Protein AF-0000000075768777 (afdb_homodimer)

pLDDT: mean 94.84, std 7.19, range [43.56, 98.88]

Nearest PDB structures (foldseek):
  1v0a-assembly1_A  TM=7.777E-01  e=9.088E-09  Acetivibrio thermocellus
  6r31-assembly1_A  TM=7.688E-01  e=1.565E-08  Acetivibrio thermocellus ATCC 27405
  2zew-assembly1_B  TM=5.979E-01  e=5.021E-04  Caldanaerobius polysaccharolyticus
  3oea-assembly1_A  TM=5.660E-01  e=8.188E-04  Caldanaerobius polysaccharolyticus
  7kwb-assembly1_A  TM=4.840E-01  e=4.411E-03  Bacteroides thetaiotaomicron

Structure (mmCIF, N/CA/C/O backbone):
data_AF-0000000075768777-model_v1
#
loop_
_entity.id
_entity.type
_entity.pdbx_description
1 polymer 'Uncharacterized protein LOC113516635 isoform X2'
#
loop_
_atom_site.group_PDB
_atom_site.id
_atom_site.type_symbol
_atom_site.label_atom_id
_atom_site.label_alt_id
_atom_site.label_comp_id
_atom_site.label_asym_id
_atom_site.label_entity_id
_atom_site.label_seq_id
_atom_site.pdbx_PDB_ins_code
_atom_site.Cartn_x
_atom_site.Cartn_y
_atom_site.Cartn_z
_atom_site.occupancy
_atom_site.B_iso_or_equiv
_atom_site.auth_seq_id
_atom_site.auth_comp_id
_atom_site.auth_asym_id
_atom_site.auth_atom_id
_atom_site.pdbx_PDB_model_num
ATOM 1 N N . MET A 1 1 ? 7.5 -24.922 -29.094 1 43.56 1 MET A N 1
ATOM 2 C CA . MET A 1 1 ? 7.578 -23.984 -27.969 1 43.56 1 MET A CA 1
ATOM 3 C C . MET A 1 1 ? 6.227 -23.344 -27.703 1 43.56 1 MET A C 1
ATOM 5 O O . MET A 1 1 ? 5.625 -22.75 -28.609 1 43.56 1 MET A O 1
ATOM 9 N N . GLY A 1 2 ? 5.312 -23.844 -26.766 1 58.66 2 GLY A N 1
ATOM 10 C CA . GLY A 1 2 ? 3.889 -23.562 -26.797 1 58.66 2 GLY A CA 1
ATOM 11 C C . GLY A 1 2 ? 3.582 -22.078 -26.734 1 58.66 2 GLY A C 1
ATOM 12 O O . GLY A 1 2 ? 4.453 -21.266 -26.391 1 58.66 2 GLY A O 1
ATOM 13 N N . GLU A 1 3 ? 2.561 -21.562 -27.328 1 82.88 3 GLU A N 1
ATOM 14 C CA . GLU A 1 3 ? 2.102 -20.188 -27.469 1 82.88 3 GLU A CA 1
ATOM 15 C C . GLU A 1 3 ? 1.955 -19.516 -26.109 1 82.88 3 GLU A C 1
ATOM 17 O O . GLU A 1 3 ? 1.55 -20.156 -25.141 1 82.88 3 GLU A O 1
ATOM 22 N N . GLU A 1 4 ? 2.689 -18.438 -25.844 1 93.5 4 GLU A N 1
ATOM 23 C CA . GLU A 1 4 ? 2.527 -17.625 -24.641 1 93.5 4 GLU A CA 1
ATOM 24 C C . GLU A 1 4 ? 1.139 -17 -24.578 1 93.5 4 GLU A C 1
ATOM 26 O O . GLU A 1 4 ? 0.591 -16.594 -25.609 1 93.5 4 GLU A O 1
ATOM 31 N N . LYS A 1 5 ? 0.5 -17.141 -23.484 1 96.25 5 LYS A N 1
ATOM 32 C CA . LYS A 1 5 ? -0.803 -16.531 -23.234 1 96.25 5 LYS A CA 1
ATOM 33 C C . LYS A 1 5 ? -0.728 -15.523 -22.094 1 96.25 5 LYS A C 1
ATOM 35 O O . LYS A 1 5 ? -0.493 -15.898 -20.938 1 96.25 5 LYS A O 1
ATOM 40 N N . TYR A 1 6 ? -0.9 -14.25 -22.406 1 97.12 6 TYR A N 1
ATOM 41 C CA . TYR A 1 6 ? -0.971 -13.25 -21.359 1 97.12 6 TYR A CA 1
ATOM 42 C C . TYR A 1 6 ? -2.293 -13.344 -20.609 1 97.12 6 TYR A C 1
ATOM 44 O O . TYR A 1 6 ? -3.365 -13.227 -21.203 1 97.12 6 TYR A O 1
ATOM 52 N N . LEU A 1 7 ? -2.178 -13.617 -19.391 1 97.5 7 LEU A N 1
ATOM 53 C CA . LEU A 1 7 ? -3.355 -13.602 -18.531 1 97.5 7 LEU A CA 1
ATOM 54 C C . LEU A 1 7 ? -3.707 -12.172 -18.109 1 97.5 7 LEU A C 1
ATOM 56 O O . LEU A 1 7 ? -4.883 -11.797 -18.109 1 97.5 7 LEU A O 1
ATOM 60 N N . PHE A 1 8 ? -2.721 -11.406 -17.719 1 98.06 8 PHE A N 1
ATOM 61 C CA . PHE A 1 8 ? -2.789 -9.977 -17.469 1 98.06 8 PHE A CA 1
ATOM 62 C C . PHE A 1 8 ? -1.562 -9.266 -18.031 1 98.06 8 PHE A C 1
ATOM 64 O O . PHE A 1 8 ? -0.432 -9.719 -17.828 1 98.06 8 PHE A O 1
ATOM 71 N N . ASP A 1 9 ? -1.804 -8.297 -18.797 1 98.25 9 ASP A N 1
ATOM 72 C CA . ASP A 1 9 ? -0.758 -7.379 -19.25 1 98.25 9 ASP A CA 1
ATOM 73 C C . ASP A 1 9 ? -1.063 -5.945 -18.828 1 98.25 9 ASP A C 1
ATOM 75 O O . ASP A 1 9 ? -1.722 -5.203 -19.562 1 98.25 9 ASP A O 1
ATOM 79 N N . PHE A 1 10 ? -0.46 -5.547 -17.688 1 98.44 10 PHE A N 1
ATOM 80 C CA . PHE A 1 10 ? -0.777 -4.246 -17.094 1 98.44 10 PHE A CA 1
ATOM 81 C C . PHE A 1 10 ? -0.012 -3.135 -17.812 1 98.44 10 PHE A C 1
ATOM 83 O O . PHE A 1 10 ? -0.26 -1.952 -17.562 1 98.44 10 PHE A O 1
ATOM 90 N N . THR A 1 11 ? 0.948 -3.492 -18.578 1 97.56 11 THR A N 1
ATOM 91 C CA . THR A 1 11 ? 1.681 -2.49 -19.344 1 97.56 11 THR A CA 1
ATOM 92 C C . THR A 1 11 ? 0.817 -1.932 -20.469 1 97.56 11 THR A C 1
ATOM 94 O O . THR A 1 11 ? 1.159 -0.915 -21.078 1 97.56 11 THR A O 1
ATOM 97 N N . LYS A 1 12 ? -0.266 -2.568 -20.641 1 95.12 12 LYS A N 1
ATOM 98 C CA . LYS A 1 12 ? -1.198 -2.15 -21.688 1 95.12 12 LYS A CA 1
ATOM 99 C C . LYS A 1 12 ? -2.549 -1.76 -21.094 1 95.12 12 LYS A C 1
ATOM 101 O O . LYS A 1 12 ? -2.625 -0.868 -20.25 1 95.12 12 LYS A O 1
ATOM 106 N N . ASN A 1 13 ? -3.701 -2.457 -21.5 1 89.62 13 ASN A N 1
ATOM 107 C CA . ASN A 1 13 ? -5.016 -1.927 -21.141 1 89.62 13 ASN A CA 1
ATOM 108 C C . ASN A 1 13 ? -5.68 -2.762 -20.047 1 89.62 13 ASN A C 1
ATOM 110 O O . ASN A 1 13 ? -6.797 -2.459 -19.625 1 89.62 13 ASN A O 1
ATOM 114 N N . ASP A 1 14 ? -4.957 -3.793 -19.656 1 92.75 14 ASP A N 1
ATOM 115 C CA . ASP A 1 14 ? -5.578 -4.551 -18.578 1 92.75 14 ASP A CA 1
ATOM 116 C C . ASP A 1 14 ? -5.676 -3.715 -17.297 1 92.75 14 ASP A C 1
ATOM 118 O O . ASP A 1 14 ? -4.746 -2.975 -16.969 1 92.75 14 ASP A O 1
ATOM 122 N N . ASP A 1 15 ? -6.809 -3.812 -16.672 1 94.25 15 ASP A N 1
ATOM 123 C CA . ASP A 1 15 ? -7.023 -3.068 -15.43 1 94.25 15 ASP A CA 1
ATOM 124 C C . ASP A 1 15 ? -7.09 -4.008 -14.227 1 94.25 15 ASP A C 1
ATOM 126 O O . ASP A 1 15 ? -6.883 -5.215 -14.367 1 94.25 15 ASP A O 1
ATOM 130 N N . VAL A 1 16 ? -7.27 -3.406 -13.07 1 97.56 16 VAL A N 1
ATOM 131 C CA . VAL A 1 16 ? -7.258 -4.199 -11.844 1 97.56 16 VAL A CA 1
ATOM 132 C C . VAL A 1 16 ? -8.688 -4.375 -11.336 1 97.56 16 VAL A C 1
ATOM 134 O O . VAL A 1 16 ? -8.898 -4.777 -10.188 1 97.56 16 VAL A O 1
ATOM 137 N N . GLU A 1 17 ? -9.672 -4.145 -12.094 1 96.19 17 GLU A N 1
ATOM 138 C CA . GLU A 1 17 ? -11.07 -4.184 -11.672 1 96.19 17 GLU A CA 1
ATOM 139 C C . GLU A 1 17 ? -11.484 -5.602 -11.281 1 96.19 17 GLU A C 1
ATOM 141 O O . GLU A 1 17 ? -12.352 -5.785 -10.43 1 96.19 17 GLU A O 1
ATOM 146 N N . ALA A 1 18 ? -10.875 -6.559 -11.891 1 95.62 18 ALA A N 1
ATOM 147 C CA . ALA A 1 18 ? -11.227 -7.957 -11.648 1 95.62 18 ALA A CA 1
ATOM 148 C C . ALA A 1 18 ? -10.633 -8.445 -10.328 1 95.62 18 ALA A C 1
ATOM 150 O O . ALA A 1 18 ? -11 -9.523 -9.844 1 95.62 18 ALA A O 1
ATOM 151 N N . TRP A 1 19 ? -9.734 -7.699 -9.812 1 98 19 TRP A N 1
ATOM 152 C CA . TRP A 1 19 ? -9.016 -8.125 -8.617 1 98 19 TRP A CA 1
ATOM 153 C C . TRP A 1 19 ? -9.711 -7.629 -7.359 1 98 19 TRP A C 1
ATOM 155 O O . TRP A 1 19 ? -10.18 -6.488 -7.305 1 98 19 TRP A O 1
ATOM 165 N N . GLU A 1 20 ? -9.805 -8.516 -6.418 1 97.12 20 GLU A N 1
ATOM 166 C CA . GLU A 1 20 ? -10.375 -8.172 -5.117 1 97.12 20 GLU A CA 1
ATOM 167 C C . GLU A 1 20 ? -9.445 -8.578 -3.98 1 97.12 20 GLU A C 1
ATOM 169 O O . GLU A 1 20 ? -8.578 -9.438 -4.156 1 97.12 20 GLU A O 1
ATOM 174 N N . GLU A 1 21 ? -9.664 -7.941 -2.875 1 96.94 21 GLU A N 1
ATOM 175 C CA . GLU A 1 21 ? -8.859 -8.289 -1.704 1 96.94 21 GLU A CA 1
ATOM 176 C C . GLU A 1 21 ? -9.211 -9.688 -1.19 1 96.94 21 GLU A C 1
ATOM 178 O O . GLU A 1 21 ? -10.391 -10.055 -1.141 1 96.94 21 GLU A O 1
ATOM 183 N N . GLN A 1 22 ? -8.266 -10.438 -0.8 1 94.75 22 GLN A N 1
ATOM 184 C CA . GLN A 1 22 ? -8.367 -11.672 -0.019 1 94.75 22 GLN A CA 1
ATOM 185 C C . GLN A 1 22 ? -7.305 -11.711 1.077 1 94.75 22 GLN A C 1
ATOM 187 O O . GLN A 1 22 ? -6.195 -12.203 0.854 1 94.75 22 GLN A O 1
ATOM 192 N N . SER A 1 23 ? -7.625 -11.188 2.256 1 95.62 23 SER A N 1
ATOM 193 C CA . SER A 1 23 ? -6.719 -11.117 3.4 1 95.62 23 SER A CA 1
ATOM 194 C C . SER A 1 23 ? -7.305 -11.844 4.609 1 95.62 23 SER A C 1
ATOM 196 O O . SER A 1 23 ? -8.398 -12.406 4.531 1 95.62 23 SER A O 1
ATOM 198 N N . ASP A 1 24 ? -6.508 -11.906 5.641 1 89.06 24 ASP A N 1
ATOM 199 C CA . ASP A 1 24 ? -6.887 -12.711 6.797 1 89.06 24 ASP A CA 1
ATOM 200 C C . ASP A 1 24 ? -7.949 -12 7.637 1 89.06 24 ASP A C 1
ATOM 202 O O . ASP A 1 24 ? -8.336 -12.484 8.695 1 89.06 24 ASP A O 1
ATOM 206 N N . THR A 1 25 ? -8.461 -10.938 7.246 1 75.62 25 THR A N 1
ATOM 207 C CA . THR A 1 25 ? -9.484 -10.227 8 1 75.62 25 THR A CA 1
ATOM 208 C C . THR A 1 25 ? -10.82 -10.961 7.926 1 75.62 25 THR A C 1
ATOM 210 O O . THR A 1 25 ? -11.781 -10.586 8.602 1 75.62 25 THR A O 1
ATOM 213 N N . VAL A 1 26 ? -10.812 -11.93 7.152 1 63.34 26 VAL A N 1
ATOM 214 C CA . VAL A 1 26 ? -11.977 -12.812 7.117 1 63.34 26 VAL A CA 1
ATOM 215 C C . VAL A 1 26 ? -12.164 -13.477 8.477 1 63.34 26 VAL A C 1
ATOM 217 O O . VAL A 1 26 ? -13.266 -13.914 8.812 1 63.34 26 VAL A O 1
ATOM 220 N N . ARG A 1 27 ? -11.07 -13.422 9.234 1 69.19 27 ARG A N 1
ATOM 221 C CA . ARG A 1 27 ? -11.133 -13.914 10.602 1 69.19 27 ARG A CA 1
ATOM 222 C C . ARG A 1 27 ? -11.031 -12.766 11.602 1 69.19 27 ARG A C 1
ATOM 224 O O . ARG A 1 27 ? -10.328 -11.781 11.359 1 69.19 27 ARG A O 1
ATOM 231 N N . ASP A 1 28 ? -11.609 -12.875 12.703 1 72 28 ASP A N 1
ATOM 232 C CA . ASP A 1 28 ? -11.773 -11.812 13.695 1 72 28 ASP A CA 1
ATOM 233 C C . ASP A 1 28 ? -10.422 -11.289 14.18 1 72 28 ASP A C 1
ATOM 235 O O . ASP A 1 28 ? -10.281 -10.109 14.492 1 72 28 ASP A O 1
ATOM 239 N N . VAL A 1 29 ? -9.484 -12.086 14.055 1 75.56 29 VAL A N 1
ATOM 240 C CA . VAL A 1 29 ? -8.211 -11.695 14.633 1 75.56 29 VAL A CA 1
ATOM 241 C C . VAL A 1 29 ? -7.305 -11.109 13.547 1 75.56 29 VAL A C 1
ATOM 243 O O . VAL A 1 29 ? -6.254 -10.539 13.844 1 75.56 29 VAL A O 1
ATOM 246 N N . GLY A 1 30 ? -7.68 -11.211 12.328 1 84.94 30 GLY A N 1
ATOM 247 C CA . GLY A 1 30 ? -6.852 -10.789 11.211 1 84.94 30 GLY A CA 1
ATOM 248 C C . GLY A 1 30 ? -6.699 -9.281 11.117 1 84.94 30 GLY A C 1
ATOM 249 O O . GLY A 1 30 ? -7.676 -8.547 11.273 1 84.94 30 GLY A O 1
ATOM 250 N N . MET A 1 31 ? -5.48 -8.828 10.852 1 92.31 31 MET A N 1
ATOM 251 C CA . MET A 1 31 ? -5.172 -7.398 10.867 1 92.31 31 MET A CA 1
ATOM 252 C C . MET A 1 31 ? -4.395 -6.996 9.617 1 92.31 31 MET A C 1
ATOM 254 O O . MET A 1 31 ? -3.775 -5.93 9.586 1 92.31 31 MET A O 1
ATOM 258 N N . SER A 1 32 ? -4.359 -7.859 8.602 1 97.38 32 SER A N 1
ATOM 259 C CA . SER A 1 32 ? -3.617 -7.566 7.383 1 97.38 32 SER A CA 1
ATOM 260 C C . SER A 1 32 ? -4.508 -6.91 6.332 1 97.38 32 SER A C 1
ATOM 262 O O . SER A 1 32 ? -5.734 -6.906 6.469 1 97.38 32 SER A O 1
ATOM 264 N N . LYS A 1 33 ? -3.953 -6.324 5.34 1 97.88 33 LYS A N 1
ATOM 265 C CA . LYS A 1 33 ? -4.672 -5.613 4.285 1 97.88 33 LYS A CA 1
ATOM 266 C C . LYS A 1 33 ? -3.922 -5.688 2.961 1 97.88 33 LYS A C 1
ATOM 268 O O . LYS A 1 33 ? -2.695 -5.57 2.928 1 97.88 33 LYS A O 1
ATOM 273 N N . GLY A 1 34 ? -4.582 -5.973 1.934 1 98.19 34 GLY A N 1
ATOM 274 C CA . GLY A 1 34 ? -4.051 -5.926 0.582 1 98.19 34 GLY A CA 1
ATOM 275 C C . GLY A 1 34 ? -4.902 -5.102 -0.368 1 98.19 34 GLY A C 1
ATOM 276 O O . GLY A 1 34 ? -6.129 -5.09 -0.256 1 98.19 34 GLY A O 1
ATOM 277 N N . VAL A 1 35 ? -4.281 -4.441 -1.293 1 98.5 35 VAL A N 1
ATOM 278 C CA . VAL A 1 35 ? -4.98 -3.711 -2.346 1 98.5 35 VAL A CA 1
ATOM 279 C C . VAL A 1 35 ? -4.125 -3.684 -3.609 1 98.5 35 VAL A C 1
ATOM 281 O O . VAL A 1 35 ? -2.893 -3.672 -3.533 1 98.5 35 VAL A O 1
ATOM 284 N N . ILE A 1 36 ? -4.738 -3.76 -4.734 1 98.75 36 ILE A N 1
ATOM 285 C CA . ILE A 1 36 ? -4.027 -3.654 -6.004 1 98.75 36 ILE A CA 1
ATOM 286 C C . ILE A 1 36 ? -4.52 -2.43 -6.77 1 98.75 36 ILE A C 1
ATOM 288 O O . ILE A 1 36 ? -5.727 -2.176 -6.84 1 98.75 36 ILE A O 1
ATOM 292 N N . VAL A 1 37 ? -3.648 -1.644 -7.246 1 98.31 37 VAL A N 1
ATOM 293 C CA . VAL A 1 37 ? -3.975 -0.436 -8 1 98.31 37 VAL A CA 1
ATOM 294 C C . VAL A 1 37 ? -3.08 -0.34 -9.234 1 98.31 37 VAL A C 1
ATOM 296 O O . VAL A 1 37 ? -2.037 -0.992 -9.305 1 98.31 37 VAL A O 1
ATOM 299 N N . ILE A 1 38 ? -3.537 0.443 -10.219 1 97.56 38 ILE A N 1
ATOM 300 C CA . ILE A 1 38 ? -2.705 0.75 -11.375 1 97.56 38 ILE A CA 1
ATOM 301 C C . ILE A 1 38 ? -1.752 1.895 -11.039 1 97.56 38 ILE A C 1
ATOM 303 O O . ILE A 1 38 ? -2.143 2.861 -10.383 1 97.56 38 ILE A O 1
ATOM 307 N N . HIS A 1 39 ? -0.496 1.724 -11.406 1 95.75 39 HIS A N 1
ATOM 308 C CA . HIS A 1 39 ? 0.533 2.756 -11.344 1 95.75 39 HIS A CA 1
ATOM 309 C C . HIS A 1 39 ? 1.05 3.104 -12.734 1 95.75 39 HIS A C 1
ATOM 311 O O . HIS A 1 39 ? 1.573 2.238 -13.445 1 95.75 39 HIS A O 1
ATOM 317 N N . LYS A 1 40 ? 0.824 4.414 -13.078 1 92.25 40 LYS A N 1
ATOM 318 C CA . LYS A 1 40 ? 1.249 4.766 -14.43 1 92.25 40 LYS A CA 1
ATOM 319 C C . LYS A 1 40 ? 1.723 6.215 -14.5 1 92.25 40 LYS A C 1
ATOM 321 O O . LYS A 1 40 ? 1.327 7.043 -13.672 1 92.25 40 LYS A O 1
ATOM 326 N N . ASN A 1 41 ? 2.658 6.473 -15.273 1 87.06 41 ASN A N 1
ATOM 327 C CA . ASN A 1 41 ? 3.027 7.797 -15.75 1 87.06 41 ASN A CA 1
ATOM 328 C C . ASN A 1 41 ? 3.182 7.824 -17.266 1 87.06 41 ASN A C 1
ATOM 330 O O . ASN A 1 41 ? 2.646 6.957 -17.969 1 87.06 41 ASN A O 1
ATOM 334 N N . LYS A 1 42 ? 3.77 8.812 -17.891 1 84.62 42 LYS A N 1
ATOM 335 C CA . LYS A 1 42 ? 3.914 8.914 -19.344 1 84.62 42 LYS A CA 1
ATOM 336 C C . LYS A 1 42 ? 4.801 7.797 -19.875 1 84.62 42 LYS A C 1
ATOM 338 O O . LYS A 1 42 ? 4.637 7.367 -21.031 1 84.62 42 LYS A O 1
ATOM 343 N N . GLY A 1 43 ? 5.625 7.184 -19.047 1 87 43 GLY A N 1
ATOM 344 C CA . GLY A 1 43 ? 6.664 6.289 -19.531 1 87 43 GLY A CA 1
ATOM 345 C C . GLY A 1 43 ? 6.398 4.832 -19.203 1 87 43 GLY A C 1
ATOM 346 O O . GLY A 1 43 ? 7.086 3.941 -19.703 1 87 43 GLY A O 1
ATOM 347 N N . PHE A 1 44 ? 5.445 4.59 -18.281 1 91.56 44 PHE A N 1
ATOM 348 C CA . PHE A 1 44 ? 5.211 3.191 -17.938 1 91.56 44 PHE A CA 1
ATOM 349 C C . PHE A 1 44 ? 3.803 3.004 -17.375 1 91.56 44 PHE A C 1
ATOM 351 O O . PHE A 1 44 ? 3.123 3.979 -17.047 1 91.56 44 PHE A O 1
ATOM 358 N N . ARG A 1 45 ? 3.381 1.798 -17.375 1 95.69 45 ARG A N 1
ATOM 359 C CA . ARG A 1 45 ? 2.143 1.361 -16.734 1 95.69 45 ARG A CA 1
ATOM 360 C C . ARG A 1 45 ? 2.303 -0.027 -16.125 1 95.69 45 ARG A C 1
ATOM 362 O O . ARG A 1 45 ? 2.881 -0.922 -16.75 1 95.69 45 ARG A O 1
ATOM 369 N N . ARG A 1 46 ? 1.846 -0.183 -14.953 1 97.62 46 ARG A N 1
ATOM 370 C CA . ARG A 1 46 ? 1.916 -1.464 -14.258 1 97.62 46 ARG A CA 1
ATOM 371 C C . ARG A 1 46 ? 0.9 -1.527 -13.125 1 97.62 46 ARG A C 1
ATOM 373 O O . ARG A 1 46 ? 0.172 -0.563 -12.883 1 97.62 46 ARG A O 1
ATOM 380 N N . ALA A 1 47 ? 0.773 -2.678 -12.5 1 98.56 47 ALA A N 1
ATOM 381 C CA . ALA A 1 47 ? -0.033 -2.818 -11.289 1 98.56 47 ALA A CA 1
ATOM 382 C C . ALA A 1 47 ? 0.852 -2.924 -10.047 1 98.56 47 ALA A C 1
ATOM 384 O O . ALA A 1 47 ? 1.955 -3.471 -10.109 1 98.56 47 ALA A O 1
ATOM 385 N N . ILE A 1 48 ? 0.394 -2.373 -9.016 1 98.75 48 ILE A N 1
ATOM 386 C CA . ILE A 1 48 ? 1.069 -2.551 -7.734 1 98.75 48 ILE A CA 1
ATOM 387 C C . ILE A 1 48 ? 0.124 -3.225 -6.742 1 98.75 48 ILE A C 1
ATOM 389 O O . ILE A 1 48 ? -0.979 -2.732 -6.492 1 98.75 48 ILE A O 1
ATOM 393 N N . PHE A 1 49 ? 0.471 -4.352 -6.285 1 98.88 49 PHE A N 1
ATOM 394 C CA . PHE A 1 49 ? -0.125 -4.961 -5.102 1 98.88 49 PHE A CA 1
ATOM 395 C C . PHE A 1 49 ? 0.531 -4.43 -3.832 1 98.88 49 PHE A C 1
ATOM 397 O O . PHE A 1 49 ? 1.706 -4.703 -3.576 1 98.88 49 PHE A O 1
ATOM 404 N N . PHE A 1 50 ? -0.198 -3.596 -3.033 1 98.88 50 PHE A N 1
ATOM 405 C CA . PHE A 1 50 ? 0.228 -3.148 -1.714 1 98.88 50 PHE A CA 1
ATOM 406 C C . PHE A 1 50 ? -0.205 -4.137 -0.64 1 98.88 50 PHE A C 1
ATOM 408 O O . PHE A 1 50 ? -1.369 -4.543 -0.594 1 98.88 50 PHE A O 1
ATOM 415 N N . ALA A 1 51 ? 0.693 -4.457 0.247 1 98.75 51 ALA A N 1
ATOM 416 C CA . ALA A 1 51 ? 0.372 -5.328 1.373 1 98.75 51 ALA A CA 1
ATOM 417 C C . ALA A 1 51 ? 0.815 -4.707 2.693 1 98.75 51 ALA A C 1
ATOM 419 O O . ALA A 1 51 ? 1.913 -4.152 2.789 1 98.75 51 ALA A O 1
ATOM 420 N N . LEU A 1 52 ? -0.001 -4.688 3.631 1 98.56 52 LEU A N 1
ATOM 421 C CA . LEU A 1 52 ? 0.377 -4.594 5.039 1 98.56 52 LEU A CA 1
ATOM 422 C C . LEU A 1 52 ? 0.118 -5.91 5.758 1 98.56 52 LEU A C 1
ATOM 424 O O . LEU A 1 52 ? -1.035 -6.301 5.953 1 98.56 52 LEU A O 1
ATOM 428 N N . LEU A 1 53 ? 1.162 -6.574 6.078 1 98 53 LEU A N 1
ATOM 429 C CA . LEU A 1 53 ? 1.069 -7.867 6.746 1 98 53 LEU A CA 1
ATOM 430 C C . LEU A 1 53 ? 1.226 -7.715 8.258 1 98 53 LEU A C 1
ATOM 432 O O . LEU A 1 53 ? 2.291 -7.316 8.734 1 98 53 LEU A O 1
ATOM 436 N N . ASN A 1 54 ? 0.203 -7.977 9 1 96.31 54 ASN A N 1
ATOM 437 C CA . ASN A 1 54 ? 0.194 -8 10.453 1 96.31 54 ASN A CA 1
ATOM 438 C C . ASN A 1 54 ? -0.183 -9.383 10.984 1 96.31 54 ASN A C 1
ATOM 440 O O . ASN A 1 54 ? -1.303 -9.586 11.461 1 96.31 54 ASN A O 1
ATOM 444 N N . PRO A 1 55 ? 0.74 -10.25 10.977 1 95.94 55 PRO A N 1
ATOM 445 C CA . PRO A 1 55 ? 0.438 -11.625 11.383 1 95.94 55 PRO A CA 1
ATOM 446 C C . PRO A 1 55 ? 0.356 -11.789 12.898 1 95.94 55 PRO A C 1
ATOM 448 O O . PRO A 1 55 ? 0.778 -10.898 13.641 1 95.94 55 PRO A O 1
ATOM 451 N N . GLN A 1 56 ? -0.294 -12.852 13.328 1 93.62 56 GLN A N 1
ATOM 452 C CA . GLN A 1 56 ? -0.193 -13.273 14.719 1 93.62 56 GLN A CA 1
ATOM 453 C C . GLN A 1 56 ? 1.244 -13.641 15.078 1 93.62 56 GLN A C 1
ATOM 455 O O . GLN A 1 56 ? 2.102 -13.75 14.203 1 93.62 56 GLN A O 1
ATOM 460 N N . GLN A 1 57 ? 1.431 -13.859 16.359 1 91.5 57 GLN A N 1
ATOM 461 C CA . GLN A 1 57 ? 2.781 -14.102 16.859 1 91.5 57 GLN A CA 1
ATOM 462 C C . GLN A 1 57 ? 3.377 -15.359 16.234 1 91.5 57 GLN A C 1
ATOM 464 O O . GLN A 1 57 ? 4.582 -15.414 15.969 1 91.5 57 GLN A O 1
ATOM 469 N N . ASN A 1 58 ? 2.59 -16.375 15.945 1 91.5 58 ASN A N 1
ATOM 470 C CA . ASN A 1 58 ? 3.084 -17.625 15.391 1 91.5 58 ASN A CA 1
ATOM 471 C C . ASN A 1 58 ? 3.238 -17.547 13.875 1 91.5 58 ASN A C 1
ATOM 473 O O . ASN A 1 58 ? 3.559 -18.547 13.219 1 91.5 58 ASN A O 1
ATOM 477 N N . GLY A 1 59 ? 2.9 -16.344 13.289 1 93.44 59 GLY A N 1
ATOM 478 C CA . GLY A 1 59 ? 3.059 -16.156 11.859 1 93.44 59 GLY A CA 1
ATOM 479 C C . GLY A 1 59 ? 1.77 -16.359 11.086 1 93.44 59 GLY A C 1
ATOM 480 O O . GLY A 1 59 ? 1.749 -16.219 9.859 1 93.44 59 GLY A O 1
ATOM 481 N N . ALA A 1 60 ? 0.732 -16.688 11.766 1 93.31 60 ALA A N 1
ATOM 482 C CA . ALA A 1 60 ? -0.557 -16.844 11.094 1 93.31 60 ALA A CA 1
ATOM 483 C C . ALA A 1 60 ? -1.069 -15.5 10.578 1 93.31 60 ALA A C 1
ATOM 485 O O . ALA A 1 60 ? -1.16 -14.531 11.336 1 93.31 60 ALA A O 1
ATOM 486 N N . GLY A 1 61 ? -1.282 -15.375 9.383 1 94.69 61 GLY A N 1
ATOM 487 C CA . GLY A 1 61 ? -1.76 -14.172 8.734 1 94.69 61 GLY A CA 1
ATOM 488 C C . GLY A 1 61 ? -1.317 -14.055 7.289 1 94.69 61 GLY A C 1
ATOM 489 O O . GLY A 1 61 ? -0.287 -14.609 6.902 1 94.69 61 GLY A O 1
ATOM 490 N N . PHE A 1 62 ? -2.045 -13.398 6.516 1 96.75 62 PHE A N 1
ATOM 491 C CA . PHE A 1 62 ? -1.7 -13.164 5.121 1 96.75 62 PHE A CA 1
ATOM 492 C C . PHE A 1 62 ? -2.42 -11.93 4.59 1 96.75 62 PHE A C 1
ATOM 494 O O . PHE A 1 62 ? -3.504 -11.578 5.066 1 96.75 62 PHE A O 1
ATOM 501 N N . ALA A 1 63 ? -1.848 -11.234 3.787 1 97.69 63 ALA A N 1
ATOM 502 C CA . ALA A 1 63 ? -2.439 -10.18 2.967 1 97.69 63 ALA A CA 1
ATOM 503 C C . ALA A 1 63 ? -2.449 -10.57 1.492 1 97.69 63 ALA A C 1
ATOM 505 O O . ALA A 1 63 ? -1.437 -11.031 0.96 1 97.69 63 ALA A O 1
ATOM 506 N N . GLY A 1 64 ? -3.641 -10.359 0.832 1 98.06 64 GLY A N 1
ATOM 507 C CA . GLY A 1 64 ? -3.646 -10.867 -0.531 1 98.06 64 GLY A CA 1
ATO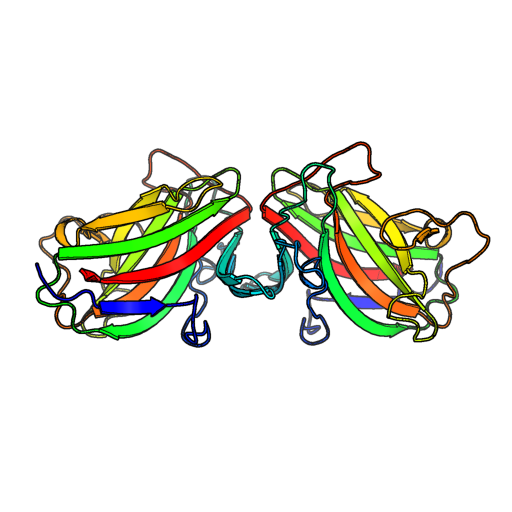M 508 C C . GLY A 1 64 ? -4.691 -10.203 -1.409 1 98.06 64 GLY A C 1
ATOM 509 O O . GLY A 1 64 ? -5.488 -9.391 -0.932 1 98.06 64 GLY A O 1
ATOM 510 N N . ILE A 1 65 ? -4.609 -10.484 -2.705 1 98.62 65 ILE A N 1
ATOM 511 C CA . ILE A 1 65 ? -5.523 -10.078 -3.768 1 98.62 65 ILE A CA 1
ATOM 512 C C . ILE A 1 65 ? -5.797 -11.266 -4.688 1 98.62 65 ILE A C 1
ATOM 514 O O . ILE A 1 65 ? -4.969 -12.172 -4.809 1 98.62 65 ILE A O 1
ATOM 518 N N . ARG A 1 66 ? -6.941 -11.273 -5.316 1 98.31 66 ARG A N 1
ATOM 519 C CA . ARG A 1 66 ? -7.258 -12.367 -6.23 1 98.31 66 ARG A CA 1
ATOM 520 C C . ARG A 1 66 ? -8.172 -11.891 -7.355 1 98.31 66 ARG A C 1
ATOM 522 O O . ARG A 1 66 ? -8.953 -10.953 -7.172 1 98.31 66 ARG A O 1
ATOM 529 N N . ALA A 1 67 ? -8.008 -12.383 -8.492 1 98.19 67 ALA A N 1
ATOM 530 C CA . ALA A 1 67 ? -8.914 -12.258 -9.633 1 98.19 67 ALA A CA 1
ATOM 531 C C . ALA A 1 67 ? -9.648 -13.57 -9.898 1 98.19 67 ALA A C 1
ATOM 533 O O . ALA A 1 67 ? -9.016 -14.617 -10.039 1 98.19 67 ALA A O 1
ATOM 534 N N . ILE A 1 68 ? -10.977 -13.523 -9.945 1 97.31 68 ILE A N 1
ATOM 535 C CA . ILE A 1 68 ? -11.797 -14.695 -10.227 1 97.31 68 ILE A CA 1
ATOM 536 C C . ILE A 1 68 ? -12.203 -14.695 -11.703 1 97.31 68 ILE A C 1
ATOM 538 O O . ILE A 1 68 ? -13.133 -13.984 -12.086 1 97.31 68 ILE A O 1
ATOM 542 N N . GLN A 1 69 ? -11.5 -15.398 -12.453 1 96.12 69 GLN A N 1
ATOM 543 C CA . GLN A 1 69 ? -11.727 -15.594 -13.883 1 96.12 69 GLN A CA 1
ATOM 544 C C . GLN A 1 69 ? -11.281 -16.984 -14.328 1 96.12 69 GLN A C 1
ATOM 546 O O . GLN A 1 69 ? -10.328 -17.547 -13.781 1 96.12 69 GLN A O 1
ATOM 551 N N . THR A 1 70 ? -11.922 -17.531 -15.328 1 96.12 70 THR A N 1
ATOM 552 C CA . THR A 1 70 ? -11.609 -18.875 -15.781 1 96.12 70 THR A CA 1
ATOM 553 C C . THR A 1 70 ? -10.578 -18.844 -16.906 1 96.12 70 THR A C 1
ATOM 555 O O . THR A 1 70 ? -10.68 -18.031 -17.828 1 96.12 70 THR A O 1
ATOM 558 N N . TYR A 1 71 ? -9.617 -19.688 -16.781 1 96.56 71 TYR A N 1
ATOM 559 C CA . TYR A 1 71 ? -8.57 -19.844 -17.797 1 96.56 71 TYR A CA 1
ATOM 560 C C . TYR A 1 71 ? -8.383 -21.312 -18.172 1 96.56 71 TYR A C 1
ATOM 562 O O . TYR A 1 71 ? -8.406 -22.188 -17.297 1 96.56 71 TYR A O 1
ATOM 570 N N . ASN A 1 72 ? -8.266 -21.594 -19.453 1 97.62 72 ASN A N 1
ATOM 571 C CA . ASN A 1 72 ? -7.73 -22.859 -19.922 1 97.62 72 ASN A CA 1
ATOM 572 C C . ASN A 1 72 ? -6.238 -22.766 -20.234 1 97.62 72 ASN A C 1
ATOM 574 O O . ASN A 1 72 ? -5.836 -22.109 -21.188 1 97.62 72 ASN A O 1
ATOM 578 N N . LEU A 1 73 ? -5.43 -23.375 -19.344 1 97.75 73 LEU A N 1
ATOM 579 C CA . LEU A 1 73 ? -3.982 -23.25 -19.453 1 97.75 73 LEU A CA 1
ATOM 580 C C . LEU A 1 73 ? -3.354 -24.578 -19.875 1 97.75 73 LEU A C 1
ATOM 582 O O . LEU A 1 73 ? -2.166 -24.812 -19.641 1 97.75 73 LEU A O 1
ATOM 586 N N . GLN A 1 74 ? -4.184 -25.375 -20.406 1 95.88 74 GLN A N 1
ATOM 587 C CA . GLN A 1 74 ? -3.664 -26.656 -20.875 1 95.88 74 GLN A CA 1
ATOM 588 C C . GLN A 1 74 ? -2.57 -26.453 -21.922 1 95.88 74 GLN A C 1
ATOM 590 O O . GLN A 1 74 ? -2.68 -25.562 -22.781 1 95.88 74 GLN A O 1
ATOM 595 N N . GLY A 1 75 ? -1.579 -27.25 -21.875 1 95.75 75 GLY A N 1
ATOM 596 C CA . GLY A 1 75 ? -0.485 -27.172 -22.828 1 95.75 75 GLY A CA 1
ATOM 597 C C . GLY A 1 75 ? 0.62 -26.219 -22.391 1 95.75 75 GLY A C 1
ATOM 598 O O . GLY A 1 75 ? 1.666 -26.141 -23.031 1 95.75 75 GLY A O 1
ATOM 599 N N . HIS A 1 76 ? 0.397 -25.531 -21.312 1 97.62 76 HIS A N 1
ATOM 600 C CA . HIS A 1 76 ? 1.421 -24.656 -20.75 1 97.62 76 HIS A CA 1
ATOM 601 C C . HIS A 1 76 ? 2.166 -25.344 -19.609 1 97.62 76 HIS A C 1
ATOM 603 O O . HIS A 1 76 ? 1.634 -26.25 -18.984 1 97.62 76 HIS A O 1
ATOM 609 N N . THR A 1 77 ? 3.361 -24.859 -19.328 1 97.69 77 THR A N 1
ATOM 610 C CA . THR A 1 77 ? 4.164 -25.562 -18.328 1 97.69 77 THR A CA 1
ATOM 611 C C . THR A 1 77 ? 4.461 -24.656 -17.141 1 97.69 77 THR A C 1
ATOM 613 O O . THR A 1 77 ? 4.816 -25.141 -16.062 1 97.69 77 THR A O 1
ATOM 616 N N . LYS A 1 78 ? 4.387 -23.406 -17.344 1 98.25 78 LYS A N 1
ATOM 617 C CA . LYS A 1 78 ? 4.73 -22.531 -16.219 1 98.25 78 LYS A CA 1
ATOM 618 C C . LYS A 1 78 ? 3.982 -21.203 -16.297 1 98.25 78 LYS A C 1
ATOM 620 O O . LYS A 1 78 ? 3.586 -20.781 -17.391 1 98.25 78 LYS A O 1
ATOM 625 N N . LEU A 1 79 ? 3.74 -20.641 -15.188 1 98.5 79 LEU A N 1
ATOM 626 C CA . LEU A 1 79 ? 3.314 -19.25 -15.023 1 98.5 79 LEU A CA 1
ATOM 627 C C . LEU A 1 79 ? 4.52 -18.328 -14.898 1 98.5 79 LEU A C 1
ATOM 629 O O . LEU A 1 79 ? 5.445 -18.609 -14.133 1 98.5 79 LEU A O 1
ATOM 633 N N . GLN A 1 80 ? 4.531 -17.312 -15.672 1 98.75 80 GLN A N 1
ATOM 634 C CA . GLN A 1 80 ? 5.59 -16.312 -15.586 1 98.75 80 GLN A CA 1
ATOM 635 C C . GLN A 1 80 ? 5.035 -14.961 -15.133 1 98.75 80 GLN A C 1
ATOM 637 O O . GLN A 1 80 ? 3.957 -14.555 -15.57 1 98.75 80 GLN A O 1
ATOM 642 N N . ILE A 1 81 ? 5.754 -14.367 -14.289 1 98.81 81 ILE A N 1
ATOM 643 C CA . ILE A 1 81 ? 5.387 -13.055 -13.773 1 98.81 81 ILE A CA 1
ATOM 644 C C . ILE A 1 81 ? 6.57 -12.102 -13.891 1 98.81 81 ILE A C 1
ATOM 646 O O . ILE A 1 81 ? 7.652 -12.375 -13.367 1 98.81 81 ILE A O 1
ATOM 650 N N . ARG A 1 82 ? 6.469 -11.078 -14.633 1 98.88 82 ARG A N 1
ATOM 651 C CA . ARG A 1 82 ? 7.453 -10.008 -14.555 1 98.88 82 ARG A CA 1
ATOM 652 C C . ARG A 1 82 ? 7.086 -9 -13.477 1 98.88 82 ARG A C 1
ATOM 654 O O . ARG A 1 82 ? 6.082 -8.289 -13.594 1 98.88 82 ARG A O 1
ATOM 661 N N . CYS A 1 83 ? 7.93 -8.984 -12.453 1 98.81 83 CYS A N 1
ATOM 662 C CA . CYS A 1 83 ? 7.531 -8.227 -11.281 1 98.81 83 CYS A CA 1
ATOM 663 C C . CYS A 1 83 ? 8.75 -7.699 -10.531 1 98.81 83 CYS A C 1
ATOM 665 O O . CYS A 1 83 ? 9.891 -7.984 -10.914 1 98.81 83 CYS A O 1
ATOM 667 N N . ARG A 1 84 ? 8.492 -6.871 -9.57 1 98.69 84 ARG A N 1
ATOM 668 C CA . ARG A 1 84 ? 9.469 -6.324 -8.633 1 98.69 84 ARG A CA 1
ATOM 669 C C . ARG A 1 84 ? 8.875 -6.195 -7.238 1 98.69 84 ARG A C 1
ATOM 671 O O . ARG A 1 84 ? 7.734 -5.746 -7.078 1 98.69 84 ARG A O 1
ATOM 678 N N . GLY A 1 85 ? 9.602 -6.688 -6.281 1 98.5 85 GLY A N 1
ATOM 679 C CA . GLY A 1 85 ? 9.219 -6.484 -4.891 1 98.5 85 GLY A CA 1
ATOM 680 C C . GLY A 1 85 ? 10.023 -5.391 -4.207 1 98.5 85 GLY A C 1
ATOM 681 O O . GLY A 1 85 ? 11.219 -5.234 -4.461 1 98.5 85 GLY A O 1
ATOM 682 N N . GLN A 1 86 ? 9.383 -4.641 -3.406 1 98.12 86 GLN A N 1
ATOM 683 C CA . GLN A 1 86 ? 10.055 -3.697 -2.521 1 98.12 86 GLN A CA 1
ATOM 684 C C . GLN A 1 86 ? 9.555 -3.836 -1.086 1 98.12 86 GLN A C 1
ATOM 686 O O . GLN A 1 86 ? 8.406 -4.219 -0.856 1 98.12 86 GLN A O 1
ATOM 691 N N . GLY A 1 87 ? 10.367 -3.492 -0.085 1 96.38 87 GLY A N 1
ATOM 692 C CA . GLY A 1 87 ? 10.086 -3.684 1.329 1 96.38 87 GLY A CA 1
ATOM 693 C C . GLY A 1 87 ? 11.117 -4.547 2.029 1 96.38 87 GLY A C 1
ATOM 694 O O . GLY A 1 87 ? 12.031 -5.074 1.389 1 96.38 87 GLY A O 1
ATOM 695 N N . GLN A 1 88 ? 10.977 -4.641 3.305 1 95.88 88 GLN A N 1
ATOM 696 C CA . GLN A 1 88 ? 11.906 -5.43 4.105 1 95.88 88 GLN A CA 1
ATOM 697 C C . GLN A 1 88 ? 11.812 -6.914 3.756 1 95.88 88 GLN A C 1
ATOM 699 O O . GLN A 1 88 ? 12.828 -7.602 3.66 1 95.88 88 GLN A O 1
ATOM 704 N N . TYR A 1 89 ? 10.562 -7.383 3.598 1 95.94 89 TYR A N 1
ATOM 705 C CA . TYR A 1 89 ? 10.289 -8.766 3.225 1 95.94 89 TYR A CA 1
ATOM 706 C C . TYR A 1 89 ? 9.719 -8.844 1.815 1 95.94 89 TYR A C 1
ATOM 708 O O . TYR A 1 89 ? 8.953 -7.969 1.396 1 95.94 89 TYR A O 1
ATOM 716 N N . ASN A 1 90 ? 10.102 -9.898 1.096 1 96.06 90 ASN A N 1
ATOM 717 C CA . ASN A 1 90 ? 9.703 -10 -0.303 1 96.06 90 ASN A CA 1
ATOM 718 C C . ASN A 1 90 ? 9.234 -11.414 -0.651 1 96.06 90 ASN A C 1
ATOM 720 O O . ASN A 1 90 ? 9.297 -11.828 -1.81 1 96.06 90 ASN A O 1
ATOM 724 N N . GLY A 1 91 ? 8.891 -12.164 0.343 1 97.81 91 GLY A N 1
ATOM 725 C CA . GLY A 1 91 ? 8.305 -13.469 0.106 1 97.81 91 GLY A CA 1
ATOM 726 C C . GLY A 1 91 ? 6.816 -13.414 -0.193 1 97.81 91 GLY A C 1
ATOM 727 O O . GLY A 1 91 ? 6.043 -12.844 0.581 1 97.81 91 GLY A O 1
ATOM 728 N N . PHE A 1 92 ? 6.422 -13.945 -1.325 1 98.56 92 PHE A N 1
ATOM 729 C CA . PHE A 1 92 ? 5.031 -14 -1.753 1 98.56 92 PHE A CA 1
ATOM 730 C C . PHE A 1 92 ? 4.652 -15.414 -2.188 1 98.56 92 PHE A C 1
ATOM 732 O O . PHE A 1 92 ? 5.508 -16.297 -2.254 1 98.56 92 PHE A O 1
ATOM 739 N N . LYS A 1 93 ? 3.422 -15.633 -2.375 1 98.19 93 LYS A N 1
ATOM 740 C CA . LYS A 1 93 ? 2.951 -16.844 -3.027 1 98.19 93 LYS A CA 1
ATOM 741 C C . LYS A 1 93 ? 1.857 -16.547 -4.047 1 98.19 93 LYS A C 1
ATOM 743 O O . LYS A 1 93 ? 1.143 -15.547 -3.916 1 98.19 93 LYS A O 1
ATOM 748 N N . VAL A 1 94 ? 1.846 -17.328 -5.074 1 98.75 94 VAL A N 1
ATOM 749 C CA . VAL A 1 94 ? 0.714 -17.344 -5.996 1 98.75 94 VAL A CA 1
ATOM 750 C C . VAL A 1 94 ? -0.29 -18.406 -5.57 1 98.75 94 VAL A C 1
ATOM 752 O O . VAL A 1 94 ? 0.096 -19.516 -5.199 1 98.75 94 VAL A O 1
ATOM 755 N N . VAL A 1 95 ? -1.518 -18.047 -5.59 1 98.38 95 VAL A N 1
ATOM 756 C CA . VAL A 1 95 ? -2.604 -18.953 -5.211 1 98.38 95 VAL A CA 1
ATOM 757 C C . VAL A 1 95 ? -3.518 -19.188 -6.41 1 98.38 95 VAL A C 1
ATOM 759 O O . VAL A 1 95 ? -4.133 -18.25 -6.926 1 98.38 95 VAL A O 1
ATOM 762 N N . LEU A 1 96 ? -3.605 -20.375 -6.883 1 98.56 96 LEU A N 1
ATOM 763 C CA . LEU A 1 96 ? -4.512 -20.766 -7.961 1 98.56 96 LEU A CA 1
ATOM 764 C C . LEU A 1 96 ? -5.641 -21.641 -7.434 1 98.56 96 LEU A C 1
ATOM 766 O O . LEU A 1 96 ? -5.449 -22.391 -6.477 1 98.56 96 LEU A O 1
ATOM 770 N N . ARG A 1 97 ? -6.75 -21.531 -7.961 1 98.25 97 ARG A N 1
ATOM 771 C CA . ARG A 1 97 ? -7.891 -22.422 -7.773 1 98.25 97 ARG A CA 1
ATOM 772 C C . ARG A 1 97 ? -8.422 -22.922 -9.109 1 98.25 97 ARG A C 1
ATOM 774 O O . ARG A 1 97 ? -8.102 -22.359 -10.164 1 98.25 97 ARG A O 1
ATOM 781 N N . HIS A 1 98 ? -9.195 -24.047 -9.07 1 98.44 98 HIS A N 1
ATOM 782 C CA . HIS A 1 98 ? -9.727 -24.641 -10.297 1 98.44 98 HIS A CA 1
ATOM 783 C C . HIS A 1 98 ? -11.18 -25.062 -10.125 1 98.44 98 HIS A C 1
ATOM 785 O O . HIS A 1 98 ? -11.68 -25.125 -9 1 98.44 98 HIS A O 1
ATOM 791 N N . LYS A 1 99 ? -11.914 -25.219 -11.203 1 97.94 99 LYS A N 1
ATOM 792 C CA . LYS A 1 99 ? -13.227 -25.844 -11.297 1 97.94 99 LYS A CA 1
ATOM 793 C C . LYS A 1 99 ? -14.281 -25.016 -10.555 1 97.94 99 LYS A C 1
ATOM 795 O O . LYS A 1 99 ? -15.234 -25.562 -10 1 97.94 99 LYS A O 1
ATOM 800 N N . GLY A 1 100 ? -14.008 -23.75 -10.359 1 97.56 100 GLY A N 1
ATOM 801 C CA . GLY A 1 100 ? -14.945 -22.891 -9.656 1 97.56 100 GLY A CA 1
ATOM 802 C C . GLY A 1 100 ? -14.945 -23.094 -8.156 1 97.56 100 GLY A C 1
ATOM 803 O O . GLY A 1 100 ? -15.781 -22.531 -7.445 1 97.56 100 GLY A O 1
ATOM 804 N N . LEU A 1 101 ? -14.062 -23.922 -7.691 1 96.81 101 LEU A N 1
ATOM 805 C CA . LEU A 1 101 ? -13.938 -24.188 -6.262 1 96.81 101 LEU A CA 1
ATOM 806 C C . LEU A 1 101 ? -13.078 -23.125 -5.582 1 96.81 101 LEU A C 1
ATOM 808 O O . LEU A 1 101 ? -12.016 -23.438 -5.035 1 96.81 101 LEU A O 1
ATOM 812 N N . ASN A 1 102 ? -13.578 -21.984 -5.539 1 96.69 102 ASN A N 1
ATOM 813 C CA . ASN A 1 102 ? -12.789 -20.797 -5.207 1 96.69 102 ASN A CA 1
ATOM 814 C C . ASN A 1 102 ? -12.82 -20.5 -3.709 1 96.69 102 ASN A C 1
ATOM 816 O O . ASN A 1 102 ? -12.148 -19.578 -3.238 1 96.69 102 ASN A O 1
ATOM 820 N N . GLU A 1 103 ? -13.594 -21.266 -2.975 1 93.62 103 GLU A N 1
ATOM 821 C CA . GLU A 1 103 ? -13.758 -21 -1.551 1 93.62 103 GLU A CA 1
ATOM 822 C C . GLU A 1 103 ? -13.43 -22.219 -0.706 1 93.62 103 GLU A C 1
ATOM 824 O O . GLU A 1 103 ? -13.367 -23.344 -1.222 1 93.62 103 GLU A O 1
ATOM 829 N N . GLU A 1 104 ? -13.031 -21.891 0.552 1 88.19 104 GLU A N 1
ATOM 830 C CA . GLU A 1 104 ? -12.961 -23 1.501 1 88.19 104 GLU A CA 1
ATOM 831 C C . GLU A 1 104 ? -14.273 -23.766 1.555 1 88.19 104 GLU A C 1
ATOM 833 O O . GLU A 1 104 ? -15.352 -23.188 1.381 1 88.19 104 GLU A O 1
ATOM 838 N N . PRO A 1 105 ? -14.258 -25.047 1.825 1 92.69 105 PRO A N 1
ATOM 839 C CA . PRO A 1 105 ? -13.117 -25.844 2.266 1 92.69 105 PRO A CA 1
ATOM 840 C C . PRO A 1 105 ? -12.328 -26.438 1.101 1 92.69 105 PRO A C 1
ATOM 842 O O . PRO A 1 105 ? -11.57 -27.391 1.287 1 92.69 105 PRO A O 1
ATOM 845 N N . SER A 1 106 ? -12.539 -26 -0.143 1 94.38 106 SER A N 1
ATOM 846 C CA . SER A 1 106 ? -11.773 -26.5 -1.276 1 94.38 106 SER A CA 1
ATOM 847 C C . SER A 1 106 ? -10.305 -26.109 -1.168 1 94.38 106 SER A C 1
ATOM 849 O O . SER A 1 106 ? -9.969 -25.047 -0.649 1 94.38 106 SER A O 1
ATOM 851 N N . TYR A 1 107 ? -9.469 -26.938 -1.712 1 95.69 107 TYR A N 1
ATOM 852 C CA . TYR A 1 107 ? -8.031 -26.688 -1.682 1 95.69 107 TYR A CA 1
ATOM 853 C C . TYR A 1 107 ? -7.672 -25.516 -2.578 1 95.69 107 TYR A C 1
ATOM 855 O O . TYR A 1 107 ? -8.328 -25.266 -3.594 1 95.69 107 TYR A O 1
ATOM 863 N N . SER A 1 108 ? -6.73 -24.828 -2.154 1 96.88 108 SER A N 1
ATOM 864 C CA . SER A 1 108 ? -5.996 -23.938 -3.043 1 96.88 108 SER A CA 1
ATOM 865 C C . SER A 1 108 ? -4.684 -24.562 -3.5 1 96.88 108 SER A C 1
ATOM 867 O O . SER A 1 108 ? -4.133 -25.422 -2.818 1 96.88 108 SER A O 1
ATOM 869 N N . PHE A 1 109 ? -4.223 -24.219 -4.609 1 98.19 109 PHE A N 1
ATOM 870 C CA . PHE A 1 109 ? -2.928 -24.641 -5.121 1 9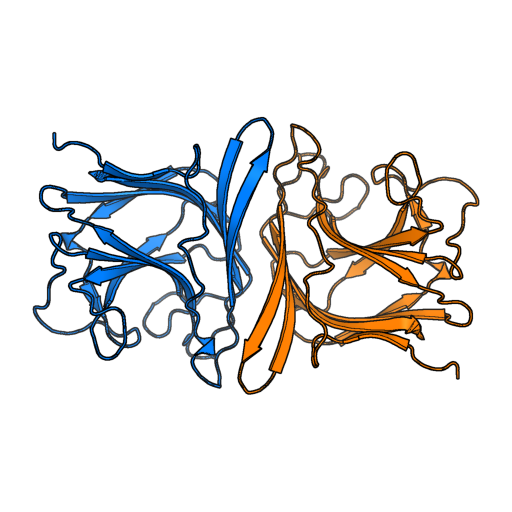8.19 109 PHE A CA 1
ATOM 871 C C . PHE A 1 109 ? -1.931 -23.484 -5.105 1 98.19 109 PHE A C 1
ATOM 873 O O . PHE A 1 109 ? -2.127 -22.484 -5.785 1 98.19 109 PHE A O 1
ATOM 880 N N . GLU A 1 110 ? -0.868 -23.703 -4.336 1 98.19 110 GLU A N 1
ATOM 881 C CA . GLU A 1 110 ? -0.013 -22.562 -4.027 1 98.19 110 GLU A CA 1
ATOM 882 C C . GLU A 1 110 ? 1.444 -22.844 -4.375 1 98.19 110 GLU A C 1
ATOM 884 O O . GLU A 1 110 ? 1.888 -24 -4.301 1 98.19 110 GLU A O 1
ATOM 889 N N . GLN A 1 111 ? 2.119 -21.875 -4.734 1 98.06 111 GLN A N 1
ATOM 890 C CA . GLN A 1 111 ? 3.568 -21.891 -4.91 1 98.06 111 GLN A CA 1
ATOM 891 C C . GLN A 1 111 ? 4.199 -20.609 -4.371 1 98.06 111 GLN A C 1
ATOM 893 O O . GLN A 1 111 ? 3.754 -19.5 -4.699 1 98.06 111 GLN A O 1
ATOM 898 N N . TYR A 1 112 ? 5.184 -20.766 -3.494 1 97.38 112 TYR A N 1
ATOM 899 C CA . TYR A 1 112 ? 5.895 -19.641 -2.891 1 97.38 112 TYR A CA 1
ATOM 900 C C . TYR A 1 112 ? 7.023 -19.172 -3.797 1 97.38 112 TYR A C 1
ATOM 902 O O . TYR A 1 112 ? 7.613 -19.953 -4.539 1 97.38 112 TYR A O 1
ATOM 910 N N . PHE A 1 113 ? 7.301 -17.891 -3.77 1 98.06 113 PHE A N 1
ATOM 911 C CA . PHE A 1 113 ? 8.453 -17.359 -4.492 1 98.06 113 PHE A CA 1
ATOM 912 C C . PHE A 1 113 ? 8.969 -16.094 -3.826 1 98.06 113 PHE A C 1
ATOM 914 O O . PHE A 1 113 ? 8.234 -15.445 -3.074 1 98.06 113 PHE A O 1
ATOM 921 N N . GLN A 1 114 ? 10.172 -15.805 -4.055 1 97.69 114 GLN A N 1
ATOM 922 C CA . GLN A 1 114 ? 10.766 -14.531 -3.666 1 97.69 114 GLN A CA 1
ATOM 923 C C . GLN A 1 114 ? 10.672 -13.516 -4.797 1 97.69 114 GLN A C 1
ATOM 925 O O . GLN A 1 114 ? 11.203 -13.742 -5.887 1 97.69 114 GLN A O 1
ATOM 930 N N . ALA A 1 115 ? 9.93 -12.461 -4.574 1 98.44 115 ALA A N 1
ATOM 931 C CA . ALA A 1 115 ? 9.898 -11.406 -5.586 1 98.44 115 ALA A CA 1
ATOM 932 C C . ALA A 1 115 ? 11.281 -10.797 -5.785 1 98.44 115 ALA A C 1
ATOM 934 O O . ALA A 1 115 ? 12.023 -10.594 -4.824 1 98.44 115 ALA A O 1
ATOM 935 N N . PRO A 1 116 ? 11.641 -10.547 -7.102 1 98.38 116 PRO A N 1
ATOM 936 C CA . PRO A 1 116 ? 12.898 -9.82 -7.305 1 98.38 116 PRO A CA 1
ATOM 937 C C . PRO A 1 116 ? 12.938 -8.492 -6.555 1 98.38 116 PRO A C 1
ATOM 939 O O . PRO A 1 116 ? 12.008 -7.684 -6.672 1 98.38 116 PRO A O 1
ATOM 942 N N . LYS A 1 117 ? 13.992 -8.312 -5.816 1 96.38 117 LYS A N 1
ATOM 943 C CA . LYS A 1 117 ? 14.062 -7.141 -4.945 1 96.38 117 LYS A CA 1
ATOM 944 C C . LYS A 1 117 ? 14.594 -5.926 -5.695 1 96.38 117 LYS A C 1
ATOM 946 O O . LYS A 1 117 ? 15.695 -5.965 -6.25 1 96.38 117 LYS A O 1
ATOM 951 N N . ASP A 1 118 ? 13.859 -4.883 -5.801 1 95.56 118 ASP A N 1
ATOM 952 C CA . ASP A 1 118 ? 14.219 -3.527 -6.199 1 95.56 118 ASP A CA 1
ATOM 953 C C . ASP A 1 118 ? 14.508 -3.449 -7.695 1 95.56 118 ASP A C 1
ATOM 955 O O . ASP A 1 118 ? 14.875 -2.391 -8.211 1 95.56 118 ASP A O 1
ATOM 959 N N . GLU A 1 119 ? 14.398 -4.578 -8.359 1 96.81 119 GLU A N 1
ATOM 960 C CA . GLU A 1 119 ? 14.539 -4.609 -9.805 1 96.81 119 GLU A CA 1
ATOM 961 C C . GLU A 1 119 ? 13.547 -5.586 -10.43 1 96.81 119 GLU A C 1
ATOM 963 O O . GLU A 1 119 ? 13.273 -6.648 -9.867 1 96.81 119 GLU A O 1
ATOM 968 N N . PHE A 1 120 ? 13.148 -5.242 -11.633 1 98.25 120 PHE A N 1
ATOM 969 C CA . PHE A 1 120 ? 12.195 -6.113 -12.305 1 98.25 120 PHE A CA 1
ATOM 970 C C . PHE A 1 120 ? 12.898 -7.34 -12.883 1 98.25 120 PHE A C 1
ATOM 972 O O . PHE A 1 120 ? 14.008 -7.238 -13.406 1 98.25 120 PHE A O 1
ATOM 979 N N . ALA A 1 121 ? 12.297 -8.414 -12.734 1 98.75 121 ALA A N 1
ATOM 980 C CA . ALA A 1 121 ? 12.719 -9.672 -13.344 1 98.75 121 ALA A CA 1
ATOM 981 C C . ALA A 1 121 ? 11.547 -10.633 -13.508 1 98.75 121 ALA A C 1
ATOM 983 O O . ALA A 1 121 ? 10.461 -10.391 -12.969 1 98.75 121 ALA A O 1
ATOM 984 N N . VAL A 1 122 ? 11.781 -11.609 -14.328 1 98.75 122 VAL A N 1
ATOM 985 C CA . VAL A 1 122 ? 10.742 -12.609 -14.547 1 98.75 122 VAL A CA 1
ATOM 986 C C . VAL A 1 122 ? 10.891 -13.742 -13.539 1 98.75 122 VAL A C 1
ATOM 988 O O . VAL A 1 122 ? 11.992 -14.273 -13.352 1 98.75 122 VAL A O 1
ATOM 991 N N . ARG A 1 123 ? 9.898 -14.047 -12.836 1 98.69 123 ARG A N 1
ATOM 992 C CA . ARG A 1 123 ? 9.82 -15.25 -12.016 1 98.69 123 ARG A CA 1
ATOM 993 C C . ARG A 1 123 ? 9.07 -16.359 -12.742 1 98.69 123 ARG A C 1
ATOM 995 O O . ARG A 1 123 ? 8 -16.125 -13.305 1 98.69 123 ARG A O 1
ATOM 1002 N N . ASN A 1 124 ? 9.664 -17.516 -12.758 1 98.62 124 ASN A N 1
ATOM 1003 C CA . ASN A 1 124 ? 9.086 -18.703 -13.367 1 98.62 124 ASN A C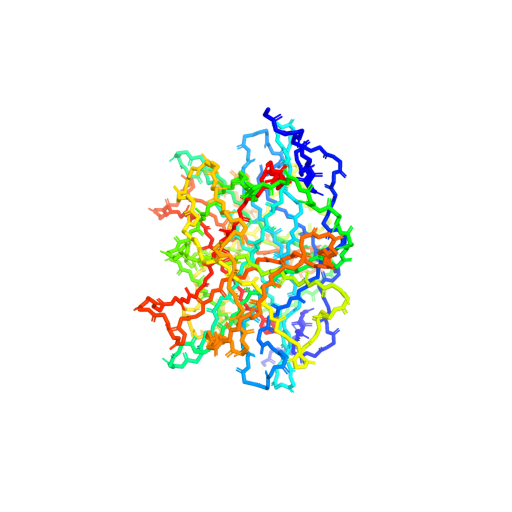A 1
ATOM 1004 C C . ASN A 1 124 ? 8.5 -19.641 -12.312 1 98.62 124 ASN A C 1
ATOM 1006 O O . ASN A 1 124 ? 9.219 -20.125 -11.43 1 98.62 124 ASN A O 1
ATOM 1010 N N . LEU A 1 125 ? 7.238 -19.922 -12.453 1 98.75 125 LEU A N 1
ATOM 1011 C CA . LEU A 1 125 ? 6.562 -20.828 -11.516 1 98.75 125 LEU A CA 1
ATOM 1012 C C . LEU A 1 125 ? 5.965 -22.016 -12.25 1 98.75 125 LEU A C 1
ATOM 1014 O O . LEU A 1 125 ? 4.895 -21.906 -12.852 1 98.75 125 LEU A O 1
ATOM 1018 N N . ALA A 1 126 ? 6.629 -23.125 -12.156 1 98.62 126 ALA A N 1
ATOM 1019 C CA . ALA A 1 126 ? 6.172 -24.328 -12.844 1 98.62 126 ALA A CA 1
ATOM 1020 C C . ALA A 1 126 ? 4.82 -24.797 -12.305 1 98.62 126 ALA A C 1
ATOM 1022 O O . ALA A 1 126 ? 4.629 -24.875 -11.086 1 98.62 126 ALA A O 1
ATOM 1023 N N . TYR A 1 127 ? 3.9 -25.156 -13.18 1 98.25 127 TYR A N 1
ATOM 1024 C CA . TYR A 1 127 ? 2.576 -25.594 -12.75 1 98.25 127 TYR A CA 1
ATOM 1025 C C . TYR A 1 127 ? 2.662 -26.875 -11.922 1 98.25 127 TYR A C 1
ATOM 1027 O O . TYR A 1 127 ? 1.854 -27.094 -11.016 1 98.25 127 TYR A O 1
ATOM 1035 N N . THR A 1 128 ? 3.666 -27.688 -12.133 1 96.94 128 THR A N 1
ATOM 1036 C CA . THR A 1 128 ? 3.846 -28.938 -11.414 1 96.94 128 THR A CA 1
ATOM 1037 C C . THR A 1 128 ? 4.215 -28.688 -9.953 1 96.94 128 THR A C 1
ATOM 1039 O O . THR A 1 128 ? 4.148 -29.578 -9.117 1 96.94 128 THR A O 1
ATOM 1042 N N . GLU A 1 129 ? 4.617 -27.438 -9.664 1 97.31 129 GLU A N 1
ATOM 1043 C CA . GLU A 1 129 ? 5.066 -27.125 -8.312 1 97.31 129 GLU A CA 1
ATOM 1044 C C . GLU A 1 129 ? 3.967 -26.422 -7.516 1 97.31 129 GLU A C 1
ATOM 1046 O O . GLU A 1 129 ? 4.176 -26.047 -6.363 1 97.31 129 GLU A O 1
ATOM 1051 N N . PHE A 1 130 ? 2.885 -26.234 -8.195 1 97.94 130 PHE A N 1
ATOM 1052 C CA . PHE A 1 130 ? 1.72 -25.812 -7.422 1 97.94 130 PHE A CA 1
ATOM 1053 C C . PHE A 1 130 ? 1.13 -27 -6.656 1 97.94 130 PHE A C 1
ATOM 1055 O O . PHE A 1 130 ? 0.665 -27.969 -7.258 1 97.94 130 PHE A O 1
ATOM 1062 N N . LYS A 1 131 ? 1.159 -26.875 -5.336 1 97.06 131 LYS A N 1
ATOM 1063 C CA . LYS A 1 131 ? 0.708 -27.953 -4.469 1 97.06 131 LYS A CA 1
ATOM 1064 C C . LYS A 1 131 ? -0.567 -27.562 -3.725 1 97.06 131 LYS A C 1
ATOM 1066 O O . LYS A 1 131 ? -0.842 -26.375 -3.527 1 97.06 131 LYS A O 1
ATOM 1071 N N . ALA A 1 132 ? -1.285 -28.531 -3.324 1 97.19 132 ALA A N 1
ATOM 1072 C CA . ALA A 1 132 ? -2.559 -28.312 -2.643 1 97.19 132 ALA A CA 1
ATOM 1073 C C . ALA A 1 132 ? -2.34 -27.891 -1.192 1 97.19 132 ALA A C 1
ATOM 1075 O O . ALA A 1 132 ? -1.528 -28.484 -0.482 1 97.19 132 ALA A O 1
ATOM 1076 N N . TYR A 1 133 ? -2.982 -26.875 -0.808 1 95.5 133 TYR A N 1
ATOM 1077 C CA . TYR A 1 133 ? -2.945 -26.359 0.56 1 95.5 133 TYR A CA 1
ATOM 1078 C C . TYR A 1 133 ? -4.355 -26.172 1.107 1 95.5 133 TYR A C 1
ATOM 1080 O O . TYR A 1 133 ? -5.289 -25.906 0.348 1 95.5 133 TYR A O 1
ATOM 1088 N N . TYR A 1 134 ? -4.465 -26.312 2.389 1 91.25 134 TYR A N 1
ATOM 1089 C CA . TYR A 1 134 ? -5.676 -25.984 3.133 1 91.25 134 TYR A CA 1
ATOM 1090 C C . TYR A 1 134 ? -5.344 -25.219 4.402 1 91.25 134 TYR A C 1
ATOM 1092 O O . TYR A 1 134 ? -4.656 -25.734 5.289 1 91.25 134 TYR A O 1
ATOM 1100 N N . ARG A 1 135 ? -5.832 -24.016 4.48 1 85.69 135 ARG A N 1
ATOM 1101 C CA . ARG A 1 135 ? -5.586 -23.109 5.598 1 85.69 135 ARG A CA 1
ATOM 1102 C C . ARG A 1 135 ? -4.094 -23 5.902 1 85.69 135 ARG A C 1
ATOM 1104 O O . ARG A 1 135 ? -3.68 -23.125 7.055 1 85.69 135 ARG A O 1
ATOM 1111 N N . GLY A 1 136 ? -3.348 -22.875 4.812 1 85.19 136 GLY A N 1
ATOM 1112 C CA . GLY A 1 136 ? -1.923 -22.625 4.945 1 85.19 136 GLY A CA 1
ATOM 1113 C C . GLY A 1 136 ? -1.099 -23.875 5.137 1 85.19 136 GLY A C 1
ATOM 1114 O O . GLY A 1 136 ? 0.129 -23.844 5.027 1 85.19 136 GLY A O 1
ATOM 1115 N N . LYS A 1 137 ? -1.784 -24.953 5.34 1 89.31 137 LYS A N 1
ATOM 1116 C CA . LYS A 1 137 ? -1.069 -26.203 5.535 1 89.31 137 LYS A CA 1
ATOM 1117 C C . LYS A 1 137 ? -1.094 -27.062 4.266 1 89.31 137 LYS A C 1
ATOM 1119 O O . LYS A 1 137 ? -2.143 -27.219 3.637 1 89.31 137 LYS A O 1
ATOM 1124 N N . ARG A 1 138 ? 0.131 -27.547 3.916 1 92.69 138 ARG A N 1
ATOM 1125 C CA . ARG A 1 138 ? 0.22 -28.438 2.762 1 92.69 138 ARG A CA 1
ATOM 1126 C C . ARG A 1 138 ? -0.632 -29.688 2.965 1 92.69 138 ARG A C 1
ATOM 1128 O O . ARG A 1 138 ? -0.587 -30.297 4.027 1 92.69 138 ARG A O 1
ATOM 1135 N N . ALA A 1 139 ? -1.412 -29.875 1.86 1 92 139 ALA A N 1
ATOM 1136 C CA . ALA A 1 139 ? -2.225 -31.094 1.921 1 92 139 ALA A CA 1
ATOM 1137 C C . ALA A 1 139 ? -1.403 -32.312 1.554 1 92 139 ALA A C 1
ATOM 1139 O O . ALA A 1 139 ? -0.583 -32.281 0.635 1 92 139 ALA A O 1
ATOM 1140 N N . ASN A 1 140 ? -1.434 -33.344 2.369 1 87.44 140 ASN A N 1
ATOM 1141 C CA . ASN A 1 140 ? -0.784 -34.594 2.068 1 87.44 140 ASN A CA 1
ATOM 1142 C C . ASN A 1 140 ? -1.684 -35.5 1.229 1 87.44 140 ASN A C 1
ATOM 1144 O O . ASN A 1 140 ? -2.154 -36.531 1.711 1 87.44 140 ASN A O 1
ATOM 1148 N N . ASN A 1 141 ? -2.002 -35.031 0.072 1 84.19 141 ASN A N 1
ATOM 1149 C CA . ASN A 1 141 ? -2.844 -35.812 -0.84 1 84.19 141 ASN A CA 1
ATOM 1150 C C . ASN A 1 141 ? -2.359 -35.688 -2.281 1 84.19 141 ASN A C 1
ATOM 1152 O O . ASN A 1 141 ? -1.294 -35.125 -2.539 1 84.19 141 ASN A O 1
ATOM 1156 N N . ASN A 1 142 ? -3.156 -36.344 -3.174 1 85.5 142 ASN A N 1
ATOM 1157 C CA . ASN A 1 142 ? -2.73 -36.406 -4.566 1 85.5 142 ASN A CA 1
ATOM 1158 C C . ASN A 1 142 ? -3.506 -35.438 -5.434 1 85.5 142 ASN A C 1
ATOM 1160 O O . ASN A 1 142 ? -3.594 -35.594 -6.652 1 85.5 142 ASN A O 1
ATOM 1164 N N . GLU A 1 143 ? -4.035 -34.469 -4.789 1 90.75 143 GLU A N 1
ATOM 1165 C CA . GLU A 1 143 ? -4.781 -33.469 -5.566 1 90.75 143 GLU A CA 1
ATOM 1166 C C . GLU A 1 143 ? -3.85 -32.625 -6.422 1 90.75 143 GLU A C 1
ATOM 1168 O O . GLU A 1 143 ? -2.812 -32.156 -5.945 1 90.75 143 GLU A O 1
ATOM 1173 N N . THR A 1 144 ? -4.223 -32.562 -7.684 1 94.56 144 THR A N 1
ATOM 1174 C CA . THR A 1 144 ? -3.414 -31.75 -8.602 1 94.56 144 THR A CA 1
ATOM 1175 C C . THR A 1 144 ? -4.246 -30.641 -9.234 1 94.56 144 THR A C 1
ATOM 1177 O O . THR A 1 144 ? -5.469 -30.766 -9.344 1 94.56 144 THR A O 1
ATOM 1180 N N . LEU A 1 145 ? -3.652 -29.578 -9.562 1 97.31 145 LEU A N 1
ATOM 1181 C CA . LEU A 1 145 ? -4.289 -28.453 -10.234 1 97.31 145 LEU A CA 1
ATOM 1182 C C . LEU A 1 145 ? -4.75 -28.859 -11.633 1 97.31 145 LEU A C 1
ATOM 1184 O O . LEU A 1 145 ? -3.969 -29.406 -12.414 1 97.31 145 LEU A O 1
ATOM 1188 N N . ASP A 1 146 ? -5.973 -28.703 -11.891 1 97.94 146 ASP A N 1
ATOM 1189 C CA . ASP A 1 146 ? -6.508 -28.922 -13.227 1 97.94 146 ASP A CA 1
ATOM 1190 C C . ASP A 1 146 ? -6.312 -27.688 -14.102 1 97.94 146 ASP A C 1
ATOM 1192 O O . ASP A 1 146 ? -7.09 -26.734 -14.031 1 97.94 146 ASP A O 1
ATOM 1196 N N . LEU A 1 147 ? -5.363 -27.719 -14.977 1 98.19 147 LEU A N 1
ATOM 1197 C CA . LEU A 1 147 ? -4.965 -26.562 -15.773 1 98.19 147 LEU A CA 1
ATOM 1198 C C . LEU A 1 147 ? -6.031 -26.219 -16.812 1 98.19 147 LEU A C 1
ATOM 1200 O O . LEU A 1 147 ? -6.02 -25.125 -17.375 1 98.19 147 LEU A O 1
ATOM 1204 N N . SER A 1 148 ? -6.914 -27.125 -17.094 1 97.94 148 SER A N 1
ATOM 1205 C CA . SER A 1 148 ? -7.934 -26.875 -18.109 1 97.94 148 SER A CA 1
ATOM 1206 C C . SER A 1 148 ? -9.047 -25.984 -17.562 1 97.94 148 SER A C 1
ATOM 1208 O O . SER A 1 148 ? -9.859 -25.469 -18.328 1 97.94 148 SER A O 1
ATOM 1210 N N . GLN A 1 149 ? -9.055 -25.859 -16.203 1 97.62 149 GLN A N 1
ATOM 1211 C CA . GLN A 1 149 ? -10.148 -25.125 -15.594 1 97.62 149 GLN A CA 1
ATOM 1212 C C . GLN A 1 149 ? -9.664 -24.297 -14.406 1 97.62 149 GLN A C 1
ATOM 1214 O O . GLN A 1 149 ? -10.219 -24.375 -13.312 1 97.62 149 GLN A O 1
ATOM 1219 N N . VAL A 1 150 ? -8.633 -23.594 -14.633 1 98.44 150 VAL A N 1
ATOM 1220 C CA . VAL A 1 150 ? -8.211 -22.672 -13.594 1 98.44 150 VAL A CA 1
ATOM 1221 C C . VAL A 1 150 ? -9.242 -21.547 -13.438 1 98.44 150 VAL A C 1
ATOM 1223 O O . VAL A 1 150 ? -9.688 -20.969 -14.438 1 98.44 150 VAL A O 1
ATOM 1226 N N . SER A 1 151 ? -9.617 -21.266 -12.172 1 98.56 151 SER A N 1
ATOM 1227 C CA . SER A 1 151 ? -10.773 -20.391 -12.016 1 98.56 151 SER A CA 1
ATOM 1228 C C . SER A 1 151 ? -10.43 -19.172 -11.164 1 98.56 151 SER A C 1
ATOM 1230 O O . SER A 1 151 ? -11.258 -18.281 -10.984 1 98.56 151 SER A O 1
ATOM 1232 N N . SER A 1 152 ? -9.242 -19.141 -10.617 1 98.19 152 SER A N 1
ATOM 1233 C CA . SER A 1 152 ? -8.805 -17.953 -9.883 1 98.19 152 SER A CA 1
ATOM 1234 C C . SER A 1 152 ? -7.281 -17.875 -9.82 1 98.19 152 SER A C 1
ATOM 1236 O O . SER A 1 152 ? -6.602 -18.906 -9.75 1 98.19 152 SER A O 1
ATOM 1238 N N . ILE A 1 153 ? -6.746 -16.703 -9.883 1 98.56 153 ILE A N 1
ATOM 1239 C CA . ILE A 1 153 ? -5.34 -16.406 -9.656 1 98.56 153 ILE A CA 1
ATOM 1240 C C . ILE A 1 153 ? -5.203 -15.328 -8.578 1 98.56 153 ILE A C 1
ATOM 1242 O O . ILE A 1 153 ? -5.93 -14.336 -8.594 1 98.56 153 ILE A O 1
ATOM 1246 N N . GLY A 1 154 ? -4.316 -15.555 -7.656 1 98.44 154 GLY A N 1
ATOM 1247 C CA . GLY A 1 154 ? -4.117 -14.586 -6.59 1 98.44 154 GLY A CA 1
ATOM 1248 C C . GLY A 1 154 ? -2.666 -14.469 -6.156 1 98.44 154 GLY A C 1
ATOM 1249 O O . GLY A 1 154 ? -1.85 -15.336 -6.461 1 98.44 154 GLY A O 1
ATOM 1250 N N . PHE A 1 155 ? -2.309 -13.391 -5.547 1 98.88 155 PHE A N 1
ATOM 1251 C CA . PHE A 1 155 ? -1.036 -13.148 -4.879 1 98.88 155 PHE A CA 1
ATOM 1252 C C . PHE A 1 155 ? -1.248 -12.898 -3.391 1 98.88 155 PHE A C 1
ATOM 1254 O O . PHE A 1 155 ? -2.199 -12.219 -3 1 98.88 155 PHE A O 1
ATOM 1261 N N . GLN A 1 156 ? -0.37 -13.445 -2.609 1 98.44 156 GLN A N 1
ATOM 1262 C CA . GLN A 1 156 ? -0.438 -13.188 -1.175 1 98.44 156 GLN A CA 1
ATOM 1263 C C . GLN A 1 156 ? 0.956 -12.992 -0.584 1 98.44 156 GLN A C 1
ATOM 1265 O O . GLN A 1 156 ? 1.912 -13.648 -1.005 1 98.44 156 GLN A O 1
ATOM 1270 N N . MET A 1 157 ? 1.093 -12.078 0.283 1 98.31 157 MET A N 1
ATOM 1271 C CA . MET A 1 157 ? 2.191 -12.07 1.245 1 98.31 157 MET A CA 1
ATOM 1272 C C . MET A 1 157 ? 1.844 -12.898 2.477 1 98.31 157 MET A C 1
ATOM 1274 O O . MET A 1 157 ? 0.752 -12.758 3.033 1 98.31 157 MET A O 1
ATOM 1278 N N . TYR A 1 158 ? 2.711 -13.766 2.854 1 97.06 158 TYR A N 1
ATOM 1279 C CA . TYR A 1 158 ? 2.398 -14.711 3.918 1 97.06 158 TYR A CA 1
ATOM 1280 C C . TYR A 1 158 ? 3.143 -14.359 5.199 1 97.06 158 TYR A C 1
ATOM 1282 O O . TYR A 1 158 ? 4.266 -13.852 5.152 1 97.06 158 TYR A O 1
ATOM 1290 N N . GLY A 1 159 ? 2.529 -14.664 6.309 1 96.69 159 GLY A N 1
ATOM 1291 C CA . GLY A 1 159 ? 3.166 -14.445 7.598 1 96.69 159 GLY A CA 1
ATOM 1292 C C . GLY A 1 159 ? 4.156 -15.539 7.961 1 96.69 159 GLY A C 1
ATOM 1293 O O . GLY A 1 159 ? 5.078 -15.312 8.75 1 96.69 159 GLY A O 1
ATOM 1294 N N . GLY A 1 160 ? 3.893 -16.734 7.449 1 94.94 160 GLY A N 1
ATOM 1295 C CA . GLY A 1 160 ? 4.871 -17.797 7.582 1 94.94 160 GLY A CA 1
ATOM 1296 C C . GLY A 1 160 ? 4.586 -18.734 8.742 1 94.94 160 GLY A C 1
ATOM 1297 O O . GLY A 1 160 ? 5.508 -19.188 9.422 1 94.94 160 GLY A O 1
ATOM 1298 N N . VAL A 1 161 ? 3.299 -19.016 9.016 1 92.31 161 VAL A N 1
ATOM 1299 C CA . VAL A 1 161 ? 2.926 -19.891 10.125 1 92.31 161 VAL A CA 1
ATOM 1300 C C . VAL A 1 161 ? 3.641 -21.234 9.992 1 92.31 161 VAL A C 1
ATOM 1302 O O . VAL A 1 161 ? 4.137 -21.781 10.977 1 92.31 161 VAL A O 1
ATOM 1305 N N . TYR A 1 162 ? 3.766 -21.781 8.805 1 92 162 TYR A N 1
ATOM 1306 C CA . TYR A 1 162 ? 4.422 -23.062 8.562 1 92 162 TYR A CA 1
ATOM 1307 C C . TYR A 1 162 ? 5.691 -22.875 7.738 1 92 162 TYR A C 1
ATOM 1309 O O . TYR A 1 162 ? 6.156 -23.812 7.082 1 92 162 TYR A O 1
ATOM 1317 N N . GLN A 1 163 ? 6.164 -21.672 7.609 1 90 163 GLN A N 1
ATOM 1318 C CA . GLN A 1 163 ? 7.355 -21.344 6.832 1 90 163 GLN A CA 1
ATOM 1319 C C . GLN A 1 163 ? 8.539 -21.031 7.742 1 90 163 GLN A C 1
ATOM 1321 O O . GLN A 1 163 ? 8.352 -20.594 8.883 1 90 163 GLN A O 1
ATOM 1326 N N . PRO A 1 164 ? 9.695 -21.328 7.266 1 91 164 PRO A N 1
ATOM 1327 C CA . PRO A 1 164 ? 10.883 -21.016 8.062 1 91 164 PRO A CA 1
ATOM 1328 C C . PRO A 1 164 ? 11.07 -19.516 8.281 1 91 164 PRO A C 1
ATOM 1330 O O . PRO A 1 164 ? 11.664 -19.109 9.281 1 91 164 PRO A O 1
ATOM 1333 N N . VAL A 1 165 ? 10.602 -18.75 7.332 1 92 165 VAL A N 1
ATOM 1334 C CA . VAL A 1 165 ? 10.75 -17.297 7.41 1 92 165 VAL A CA 1
ATOM 1335 C C . VAL A 1 165 ? 9.438 -16.656 7.863 1 92 165 VAL A C 1
ATOM 1337 O O . VAL A 1 165 ? 8.367 -17.016 7.355 1 92 165 VAL A O 1
ATOM 1340 N N . LYS A 1 166 ? 9.539 -15.828 8.859 1 96.5 166 LYS A N 1
ATOM 1341 C CA . LYS A 1 166 ? 8.406 -15.016 9.297 1 96.5 166 LYS A CA 1
ATOM 1342 C C . LYS A 1 166 ? 8.484 -13.602 8.719 1 96.5 166 LYS A C 1
A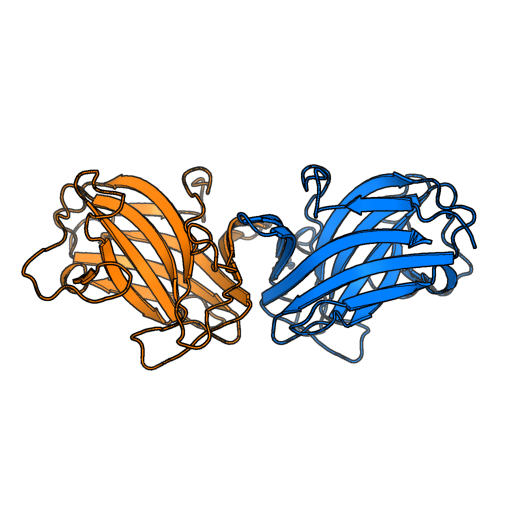TOM 1344 O O . LYS A 1 166 ? 9.562 -13.008 8.664 1 96.5 166 LYS A O 1
ATOM 1349 N N . GLN A 1 167 ? 7.391 -13.195 8.195 1 97.56 167 GLN A N 1
ATOM 1350 C CA . GLN A 1 167 ? 7.348 -11.875 7.578 1 97.56 167 GLN A CA 1
ATOM 1351 C C . GLN A 1 167 ? 6.281 -10.992 8.219 1 97.56 167 GLN A C 1
ATOM 1353 O O . GLN A 1 167 ? 5.332 -11.5 8.82 1 97.56 167 GLN A O 1
ATOM 1358 N N . LYS A 1 168 ? 6.434 -9.711 8.117 1 97.56 168 LYS A N 1
ATOM 1359 C CA . LYS A 1 168 ? 5.48 -8.703 8.578 1 97.56 168 LYS A CA 1
ATOM 1360 C C . LYS A 1 168 ? 5.754 -7.352 7.934 1 97.56 168 LYS A C 1
ATOM 1362 O O . LYS A 1 168 ? 6.789 -7.16 7.293 1 97.56 168 LYS A O 1
ATOM 1367 N N . GLY A 1 169 ? 4.762 -6.453 8.141 1 97.69 169 GLY A N 1
ATOM 1368 C CA . GLY A 1 169 ? 4.984 -5.074 7.73 1 97.69 169 GLY A CA 1
ATOM 1369 C C . GLY A 1 169 ? 4.555 -4.801 6.305 1 97.69 169 GLY A C 1
ATOM 1370 O O . GLY A 1 169 ? 3.977 -5.672 5.645 1 97.69 169 GLY A O 1
ATOM 1371 N N . PRO A 1 170 ? 4.781 -3.541 5.875 1 98.5 170 PRO A N 1
ATOM 1372 C CA . PRO A 1 170 ? 4.383 -3.158 4.52 1 98.5 170 PRO A CA 1
ATOM 1373 C C . PRO A 1 170 ? 5.32 -3.719 3.447 1 98.5 170 PRO A C 1
ATOM 1375 O O . PRO A 1 170 ? 6.527 -3.822 3.674 1 98.5 170 PRO A O 1
ATOM 1378 N N . ALA A 1 171 ? 4.801 -4.004 2.326 1 98.5 171 ALA A N 1
ATOM 1379 C CA . ALA A 1 171 ? 5.531 -4.434 1.139 1 98.5 171 ALA A CA 1
ATOM 1380 C C . ALA A 1 171 ? 4.727 -4.164 -0.129 1 98.5 171 ALA A C 1
ATOM 1382 O O . ALA A 1 171 ? 3.523 -3.9 -0.064 1 98.5 171 ALA A O 1
ATOM 1383 N N . THR A 1 172 ? 5.402 -4.156 -1.245 1 98.75 172 THR A N 1
ATOM 1384 C CA . THR A 1 172 ? 4.734 -4.031 -2.537 1 98.75 172 THR A CA 1
ATOM 1385 C C . THR A 1 172 ? 5.23 -5.098 -3.506 1 98.75 172 THR A C 1
ATOM 1387 O O . THR A 1 172 ? 6.371 -5.559 -3.404 1 98.75 172 THR A O 1
ATOM 1390 N N . LEU A 1 173 ? 4.418 -5.539 -4.309 1 98.88 173 LEU A N 1
ATOM 1391 C CA . LEU A 1 173 ? 4.727 -6.32 -5.5 1 98.88 173 LEU A CA 1
ATOM 1392 C C . LEU A 1 173 ? 4.242 -5.609 -6.758 1 98.88 173 LEU A C 1
ATOM 1394 O O . LEU A 1 173 ? 3.041 -5.574 -7.031 1 98.88 173 LEU A O 1
ATOM 1398 N N . GLU A 1 174 ? 5.137 -4.965 -7.469 1 98.69 174 GLU A N 1
ATOM 1399 C CA . GLU A 1 174 ? 4.82 -4.355 -8.758 1 98.69 174 GLU A CA 1
ATOM 1400 C C . GLU A 1 174 ? 4.812 -5.398 -9.875 1 98.69 174 GLU A C 1
ATOM 1402 O O . GLU A 1 174 ? 5.746 -6.199 -9.984 1 98.69 174 GLU A O 1
ATOM 1407 N N . ILE A 1 175 ? 3.793 -5.422 -10.648 1 98.81 175 ILE A N 1
ATOM 1408 C CA . ILE A 1 175 ? 3.605 -6.449 -11.672 1 98.81 175 ILE A CA 1
ATOM 1409 C C . ILE A 1 175 ? 3.42 -5.797 -13.039 1 98.81 175 ILE A C 1
ATOM 1411 O O . ILE A 1 175 ? 2.475 -5.031 -13.242 1 98.81 175 ILE A O 1
ATOM 1415 N N . ASP A 1 176 ? 4.293 -6.086 -13.93 1 98.69 176 ASP A N 1
ATOM 1416 C CA . ASP A 1 176 ? 4.105 -5.645 -15.312 1 98.69 176 ASP A CA 1
ATOM 1417 C C . ASP A 1 176 ? 3.107 -6.539 -16.047 1 98.69 176 ASP A C 1
ATOM 1419 O O . ASP A 1 176 ? 2.141 -6.051 -16.625 1 98.69 176 ASP A O 1
ATOM 1423 N N . TRP A 1 177 ? 3.352 -7.824 -15.969 1 98.69 177 TRP A N 1
ATOM 1424 C CA . TRP A 1 177 ? 2.436 -8.75 -16.625 1 98.69 177 TRP A CA 1
ATOM 1425 C C . TRP A 1 177 ? 2.531 -10.141 -16.016 1 98.69 177 TRP A C 1
ATOM 1427 O O . TRP A 1 177 ? 3.49 -10.445 -15.305 1 98.69 177 TRP A O 1
ATOM 1437 N N . ILE A 1 178 ? 1.527 -10.93 -16.203 1 98.62 178 ILE A N 1
ATOM 1438 C CA . ILE A 1 178 ? 1.396 -12.344 -15.875 1 98.62 178 ILE A CA 1
ATOM 1439 C C . ILE A 1 178 ? 1.087 -13.148 -17.125 1 98.62 178 ILE A C 1
ATOM 1441 O O . ILE A 1 178 ? 0.133 -12.844 -17.859 1 98.62 178 ILE A O 1
ATOM 1445 N N . ARG A 1 179 ? 1.853 -14.133 -17.438 1 98.25 179 ARG A N 1
ATOM 1446 C CA . ARG A 1 179 ? 1.547 -14.922 -18.625 1 98.25 179 ARG A CA 1
ATOM 1447 C C . ARG A 1 179 ? 1.819 -16.406 -18.375 1 98.25 179 ARG A C 1
ATOM 1449 O O . ARG A 1 179 ? 2.531 -16.766 -17.438 1 98.25 179 ARG A O 1
ATOM 1456 N N . SER A 1 180 ? 1.168 -17.25 -19.109 1 98.38 180 SER A N 1
ATOM 1457 C CA . SER A 1 180 ? 1.367 -18.688 -19.109 1 98.38 180 SER A CA 1
ATOM 1458 C C . SER A 1 180 ? 2.102 -19.156 -20.359 1 98.38 180 SER A C 1
ATOM 1460 O O . SER A 1 180 ? 1.824 -18.672 -21.453 1 98.38 180 SER A O 1
ATOM 1462 N N . VAL A 1 181 ? 3.115 -20 -20.156 1 97.56 181 VAL A N 1
ATOM 1463 C CA . VAL A 1 181 ? 3.93 -20.453 -21.281 1 97.56 181 VAL A CA 1
ATOM 1464 C C . VAL A 1 181 ? 4.07 -21.984 -21.234 1 97.56 181 VAL A C 1
ATOM 1466 O O . VAL A 1 181 ? 4.02 -22.578 -20.156 1 97.56 181 VAL A O 1
ATOM 1469 N N . MET B 1 1 ? -11.305 25.5 26.875 1 43.59 1 MET B N 1
ATOM 1470 C CA . MET B 1 1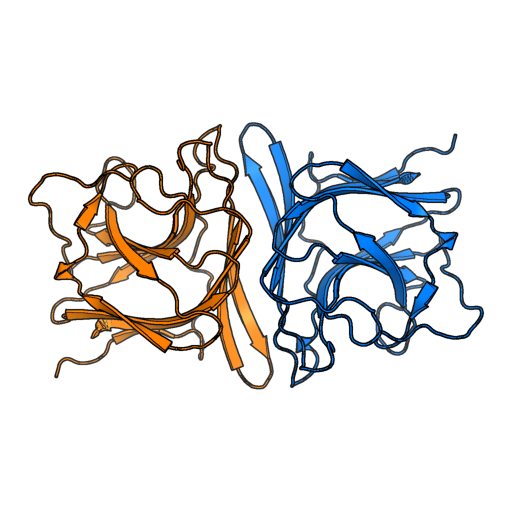 ? -10.664 24.422 26.125 1 43.59 1 MET B CA 1
ATOM 1471 C C . MET B 1 1 ? -11.406 24.141 24.828 1 43.59 1 MET B C 1
ATOM 1473 O O . MET B 1 1 ? -12.609 23.891 24.844 1 43.59 1 MET B O 1
ATOM 1477 N N . GLY B 1 2 ? -11.047 24.734 23.625 1 58.47 2 GLY B N 1
ATOM 1478 C CA . GLY B 1 2 ? -11.953 24.859 22.484 1 58.47 2 GLY B CA 1
ATOM 1479 C C . GLY B 1 2 ? -12.5 23.531 22 1 58.47 2 GLY B C 1
ATOM 1480 O O . GLY B 1 2 ? -11.977 22.469 22.359 1 58.47 2 GLY B O 1
ATOM 1481 N N . GLU B 1 3 ? -13.68 23.422 21.5 1 82.94 3 GLU B N 1
ATOM 1482 C CA . GLU B 1 3 ? -14.445 22.266 21.016 1 82.94 3 GLU B CA 1
ATOM 1483 C C . GLU B 1 3 ? -13.656 21.469 19.984 1 82.94 3 GLU B C 1
ATOM 1485 O O . GLU B 1 3 ? -12.938 22.062 19.156 1 82.94 3 GLU B O 1
ATOM 1490 N N . GLU B 1 4 ? -13.359 20.203 20.219 1 93.5 4 GLU B N 1
ATOM 1491 C CA . GLU B 1 4 ? -12.734 19.312 19.25 1 93.5 4 GLU B CA 1
ATOM 1492 C C . GLU B 1 4 ? -13.641 19.109 18.031 1 93.5 4 GLU B C 1
ATOM 1494 O O . GLU B 1 4 ? -14.859 19.047 18.172 1 93.5 4 GLU B O 1
ATOM 1499 N N . LYS B 1 5 ? -13.109 19.281 16.891 1 96.19 5 LYS B N 1
ATOM 1500 C CA . LYS B 1 5 ? -13.805 19.047 15.633 1 96.19 5 LYS B CA 1
ATOM 1501 C C . LYS B 1 5 ? -13.156 17.906 14.852 1 96.19 5 LYS B C 1
ATOM 1503 O O . LYS B 1 5 ? -12.023 18.031 14.391 1 96.19 5 LYS B O 1
ATOM 1508 N N . TYR B 1 6 ? -13.867 16.797 14.719 1 97.12 6 TYR B N 1
ATOM 1509 C CA . TYR B 1 6 ? -13.367 15.719 13.875 1 97.12 6 TYR B CA 1
ATOM 1510 C C . TYR B 1 6 ? -13.484 16.094 12.398 1 97.12 6 TYR B C 1
ATOM 1512 O O . TYR B 1 6 ? -14.578 16.375 11.906 1 97.12 6 TYR B O 1
ATOM 1520 N N . LEU B 1 7 ? -12.398 16.125 11.789 1 97.5 7 LEU B N 1
ATOM 1521 C CA . LEU B 1 7 ? -12.383 16.328 10.344 1 97.5 7 LEU B CA 1
ATOM 1522 C C . LEU B 1 7 ? -12.664 15.016 9.617 1 97.5 7 LEU B C 1
ATOM 1524 O O . LEU B 1 7 ? -13.406 15 8.633 1 97.5 7 LEU B O 1
ATOM 1528 N N . PHE B 1 8 ? -12.023 13.953 10.031 1 98.12 8 PHE B N 1
ATOM 1529 C CA . PHE B 1 8 ? -12.289 12.578 9.625 1 98.12 8 PHE B CA 1
ATOM 1530 C C . PHE B 1 8 ? -12.258 11.641 10.828 1 98.12 8 PHE B C 1
ATOM 1532 O O . PHE B 1 8 ? -11.344 11.703 11.648 1 98.12 8 PHE B O 1
ATOM 1539 N N . ASP B 1 9 ? -13.258 10.906 10.961 1 98.25 9 ASP B N 1
ATOM 1540 C CA . ASP B 1 9 ? -13.297 9.797 11.914 1 98.25 9 ASP B CA 1
ATOM 1541 C C . ASP B 1 9 ? -13.555 8.469 11.203 1 98.25 9 ASP B C 1
ATOM 1543 O O . ASP B 1 9 ? -14.703 8.07 11.023 1 98.25 9 ASP B O 1
ATOM 1547 N N . PHE B 1 10 ? -12.453 7.758 10.93 1 98.44 10 PHE B N 1
ATOM 1548 C CA . PHE B 1 10 ? -12.547 6.535 10.133 1 98.44 10 PHE B CA 1
ATOM 1549 C C . PHE B 1 10 ? -13 5.363 10.992 1 98.44 10 PHE B C 1
ATOM 1551 O O . PHE B 1 10 ? -13.297 4.285 10.477 1 98.44 10 PHE B O 1
ATOM 1558 N N . THR B 1 11 ? -12.977 5.523 12.258 1 97.62 11 THR B N 1
ATOM 1559 C CA . THR B 1 11 ? -13.461 4.473 13.148 1 97.62 11 THR B CA 1
ATOM 1560 C C . THR B 1 11 ? -14.977 4.363 13.07 1 97.62 11 THR B C 1
ATOM 1562 O O . THR B 1 11 ? -15.562 3.393 13.562 1 97.62 11 THR B O 1
ATOM 1565 N N . LYS B 1 12 ? -15.523 5.324 12.422 1 95.06 12 LYS B N 1
ATOM 1566 C CA . LYS B 1 12 ? -16.969 5.352 12.266 1 95.06 12 LYS B CA 1
ATOM 1567 C C . LYS B 1 12 ? -17.359 5.293 10.789 1 95.06 12 LYS B C 1
ATOM 1569 O O . LYS B 1 12 ? -17 4.348 10.086 1 95.06 12 LYS B O 1
ATOM 1574 N N . ASN B 1 13 ? -18.078 6.34 10.234 1 89.62 13 ASN B N 1
ATOM 1575 C CA . ASN B 1 13 ? -18.688 6.172 8.922 1 89.62 13 ASN B CA 1
ATOM 1576 C C . ASN B 1 13 ? -17.953 6.992 7.859 1 89.62 13 ASN B C 1
ATOM 1578 O O . ASN B 1 13 ? -18.328 6.957 6.684 1 89.62 13 ASN B O 1
ATOM 1582 N N . ASP B 1 14 ? -16.953 7.707 8.336 1 92.69 14 ASP B N 1
ATOM 1583 C CA . ASP B 1 14 ? -16.234 8.445 7.301 1 92.69 14 ASP B CA 1
ATOM 1584 C C . ASP B 1 14 ? -15.523 7.492 6.34 1 92.69 14 ASP B C 1
ATOM 1586 O O . ASP B 1 14 ? -14.961 6.477 6.762 1 92.69 14 ASP B O 1
ATOM 1590 N N . ASP B 1 15 ? -15.617 7.812 5.09 1 94.31 15 ASP B N 1
ATOM 1591 C CA . ASP B 1 15 ? -14.984 6.988 4.07 1 94.31 15 ASP B CA 1
ATOM 1592 C C . ASP B 1 15 ? -13.812 7.723 3.424 1 94.31 15 ASP B C 1
ATOM 1594 O O . ASP B 1 15 ? -13.461 8.828 3.838 1 94.31 15 ASP B O 1
ATOM 1598 N N . VAL B 1 16 ? -13.18 7.035 2.496 1 97.56 16 VAL B N 1
ATOM 1599 C CA . VAL B 1 16 ? -11.992 7.602 1.873 1 97.56 16 VAL B CA 1
ATOM 1600 C C . VAL B 1 16 ? -12.328 8.109 0.473 1 97.56 16 VAL B C 1
ATOM 1602 O O . VAL B 1 16 ? -11.43 8.383 -0.329 1 97.56 16 VAL B O 1
ATOM 1605 N N . GLU B 1 17 ? -13.539 8.289 0.137 1 96.19 17 GLU B N 1
ATOM 1606 C CA . GLU B 1 17 ? -13.961 8.672 -1.206 1 96.19 17 GLU B CA 1
ATOM 1607 C C . GLU B 1 17 ? -13.484 10.07 -1.561 1 96.19 17 GLU B C 1
ATOM 1609 O O . GLU B 1 17 ? -13.234 10.375 -2.73 1 96.19 17 GLU B O 1
ATOM 1614 N N . ALA B 1 18 ? -13.344 10.898 -0.578 1 95.56 18 ALA B N 1
ATOM 1615 C CA . ALA B 1 18 ? -12.945 12.281 -0.8 1 95.56 18 ALA B CA 1
ATOM 1616 C C . ALA B 1 18 ? -11.445 12.383 -1.06 1 95.56 18 ALA B C 1
ATOM 1618 O O . ALA B 1 18 ? -10.945 13.438 -1.481 1 95.56 18 ALA B O 1
ATOM 1619 N N . TRP B 1 19 ? -10.75 11.328 -0.789 1 98 19 TRP B N 1
ATOM 1620 C CA . TRP B 1 19 ? -9.297 11.352 -0.882 1 98 19 TRP B CA 1
ATOM 1621 C C . TRP B 1 19 ? -8.836 10.898 -2.264 1 98 19 TRP B C 1
ATOM 1623 O O . TRP B 1 19 ? -9.375 9.945 -2.828 1 98 19 TRP B O 1
ATOM 1633 N N . GLU B 1 20 ? -7.898 11.633 -2.768 1 97.12 20 GLU B N 1
ATOM 1634 C CA . GLU B 1 20 ? -7.293 11.281 -4.051 1 97.12 20 GLU B CA 1
ATOM 1635 C C . GLU B 1 20 ? -5.773 11.227 -3.949 1 97.12 20 GLU B C 1
ATOM 1637 O O . GLU B 1 20 ? -5.184 11.812 -3.037 1 97.12 20 GLU B O 1
ATOM 1642 N N . GLU B 1 21 ? -5.203 10.539 -4.887 1 96.81 21 GLU B N 1
ATOM 1643 C CA . GLU B 1 21 ? -3.746 10.461 -4.918 1 96.81 21 GLU B CA 1
ATOM 1644 C C . GLU B 1 21 ? -3.135 11.812 -5.301 1 96.81 21 GLU B C 1
ATOM 1646 O O . GLU B 1 21 ? -3.639 12.492 -6.195 1 96.81 21 GLU B O 1
ATOM 1651 N N . GLN B 1 22 ? -2.092 12.195 -4.672 1 94.69 22 GLN B N 1
ATOM 1652 C CA . GLN B 1 22 ? -1.181 13.273 -5.043 1 94.69 22 GLN B CA 1
ATOM 1653 C C . GLN B 1 22 ? 0.274 12.844 -4.867 1 94.69 22 GLN B C 1
ATOM 1655 O O . GLN B 1 22 ? 0.853 13.023 -3.793 1 94.69 22 GLN B O 1
ATOM 1660 N N . SER B 1 23 ? 0.875 12.25 -5.922 1 95.44 23 SER B N 1
ATOM 1661 C CA . SER B 1 23 ? 2.25 11.758 -5.914 1 95.44 23 SER B CA 1
ATOM 1662 C C . SER B 1 23 ? 3.084 12.438 -6.992 1 95.44 23 SER B C 1
ATOM 1664 O O . SER B 1 23 ? 2.588 13.297 -7.719 1 95.44 23 SER B O 1
ATOM 1666 N N . ASP B 1 24 ? 4.344 12.133 -6.984 1 88.44 24 ASP B N 1
ATOM 1667 C CA . ASP B 1 24 ? 5.277 12.828 -7.859 1 88.44 24 ASP B CA 1
ATOM 1668 C C . ASP B 1 24 ? 5.156 12.336 -9.297 1 88.44 24 ASP B C 1
ATOM 1670 O O . ASP B 1 24 ? 5.938 12.742 -10.164 1 88.44 24 ASP B O 1
ATOM 1674 N N . THR B 1 25 ? 4.25 11.555 -9.633 1 74.69 25 THR B N 1
ATOM 1675 C CA . THR B 1 25 ? 4.078 11.062 -10.992 1 74.69 25 THR B CA 1
ATOM 1676 C C . THR B 1 25 ? 3.514 12.156 -11.898 1 74.69 25 THR B C 1
ATOM 1678 O O . THR B 1 25 ? 3.408 11.969 -13.109 1 74.69 25 THR B O 1
ATOM 1681 N N . VAL B 1 26 ? 3.207 13.188 -11.289 1 63.19 26 VAL B N 1
ATOM 1682 C CA . VAL B 1 26 ? 2.811 14.367 -12.055 1 63.19 26 VAL B CA 1
ATOM 1683 C C . VAL B 1 26 ? 3.977 14.836 -12.922 1 63.19 26 VAL B C 1
ATOM 1685 O O . VAL B 1 26 ? 3.775 15.531 -13.922 1 63.19 26 VAL B O 1
ATOM 1688 N N . ARG B 1 27 ? 5.152 14.344 -12.516 1 68.31 27 ARG B N 1
ATOM 1689 C CA . ARG B 1 27 ? 6.34 14.617 -13.32 1 68.31 27 ARG B CA 1
ATOM 1690 C C . ARG B 1 27 ? 6.844 13.352 -14 1 68.31 27 ARG B C 1
ATOM 1692 O O . ARG B 1 27 ? 6.746 12.258 -13.445 1 68.31 27 ARG B O 1
ATOM 1699 N N . ASP B 1 28 ? 7.402 13.461 -15.109 1 71.12 28 ASP B N 1
ATOM 1700 C CA . ASP B 1 28 ? 7.773 12.352 -15.984 1 71.12 28 ASP B CA 1
ATOM 1701 C C . ASP B 1 28 ? 8.742 11.398 -15.289 1 71.12 28 ASP B C 1
ATOM 1703 O O . ASP B 1 28 ? 8.719 10.195 -15.539 1 71.12 28 ASP B O 1
ATOM 1707 N N . VAL B 1 29 ? 9.383 11.906 -14.359 1 74.88 29 VAL B N 1
ATOM 1708 C CA . VAL B 1 29 ? 10.422 11.078 -13.758 1 74.88 29 VAL B CA 1
ATOM 1709 C C . VAL B 1 29 ? 9.898 10.43 -12.477 1 74.88 29 VAL B C 1
ATOM 1711 O O . VAL B 1 29 ? 10.539 9.547 -11.914 1 74.88 29 VAL B O 1
ATOM 1714 N N . GLY B 1 30 ? 8.758 10.828 -12.039 1 84.75 30 GLY B N 1
ATOM 1715 C CA . GLY B 1 30 ? 8.211 10.359 -10.773 1 84.75 30 GLY B CA 1
ATOM 1716 C C . GLY B 1 30 ? 7.777 8.906 -10.82 1 84.75 30 GLY B C 1
ATOM 1717 O O . GLY B 1 30 ? 7.141 8.469 -11.781 1 84.75 30 GLY B O 1
ATOM 1718 N N . MET B 1 31 ? 8.094 8.148 -9.773 1 92.19 31 MET B N 1
ATOM 1719 C CA . MET B 1 31 ? 7.863 6.711 -9.75 1 92.19 31 MET B CA 1
ATOM 1720 C C . MET B 1 31 ? 7.188 6.289 -8.445 1 92.19 31 MET B C 1
ATOM 1722 O O . MET B 1 31 ? 7.168 5.102 -8.109 1 92.19 31 MET B O 1
ATOM 1726 N N . SER B 1 32 ? 6.684 7.242 -7.68 1 97.25 32 SER B N 1
ATOM 1727 C CA . SER B 1 32 ? 6.051 6.93 -6.402 1 97.25 32 SER B CA 1
ATOM 1728 C C . SER B 1 32 ? 4.551 6.719 -6.57 1 97.25 32 SER B C 1
ATOM 1730 O O . SER B 1 32 ? 3.984 7.043 -7.617 1 97.25 32 SER B O 1
ATOM 1732 N N . LYS B 1 33 ? 3.908 6.16 -5.617 1 97.81 33 LYS B N 1
ATOM 1733 C CA . LYS B 1 33 ? 2.482 5.852 -5.645 1 97.81 33 LYS B CA 1
ATOM 1734 C 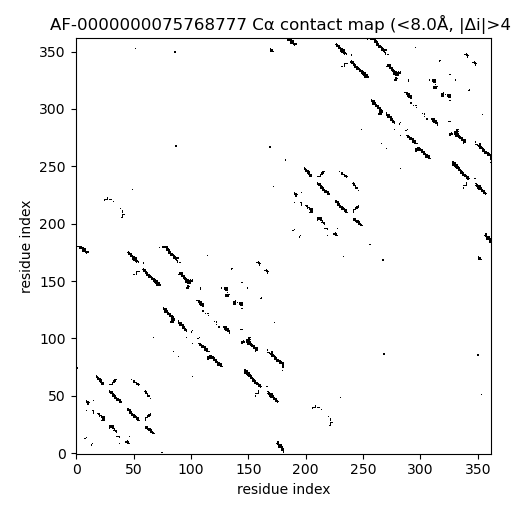C . LYS B 1 33 ? 1.881 5.895 -4.242 1 97.81 33 LYS B C 1
ATOM 1736 O O . LYS B 1 33 ? 2.5 5.438 -3.281 1 97.81 33 LYS B O 1
ATOM 1741 N N . GLY B 1 34 ? 0.79 6.508 -4.098 1 98.19 34 GLY B N 1
ATOM 1742 C CA . GLY B 1 34 ? 0.011 6.504 -2.871 1 98.19 34 GLY B CA 1
ATOM 1743 C C . GLY B 1 34 ? -1.438 6.113 -3.084 1 98.19 34 GLY B C 1
ATOM 1744 O O . GLY B 1 34 ? -2.033 6.445 -4.113 1 98.19 34 GLY B O 1
ATOM 1745 N N . VAL B 1 35 ? -2.006 5.441 -2.14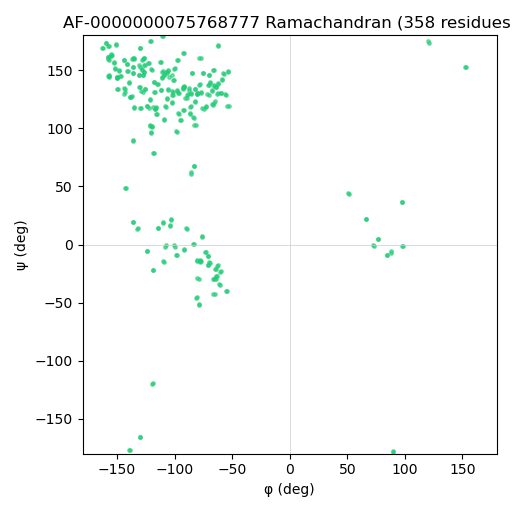3 1 98.5 35 VAL B N 1
ATOM 1746 C CA . VAL B 1 35 ? -3.426 5.102 -2.162 1 98.5 35 VAL B CA 1
ATOM 1747 C C . VAL B 1 35 ? -3.955 5.008 -0.732 1 98.5 35 VAL B C 1
ATOM 1749 O O . VAL B 1 35 ? -3.225 4.625 0.184 1 98.5 35 VAL B O 1
ATOM 1752 N N . ILE B 1 36 ? -5.148 5.422 -0.518 1 98.75 36 ILE B N 1
ATOM 1753 C CA . ILE B 1 36 ? -5.789 5.297 0.789 1 98.75 36 ILE B CA 1
ATOM 1754 C C . ILE B 1 36 ? -7.02 4.402 0.678 1 98.75 36 ILE B C 1
ATOM 1756 O O . ILE B 1 36 ? -7.812 4.539 -0.257 1 98.75 36 ILE B O 1
ATOM 1760 N N . VAL B 1 37 ? -7.148 3.471 1.526 1 98.31 37 VAL B N 1
ATOM 1761 C CA . VAL B 1 37 ? -8.273 2.543 1.547 1 98.31 37 VAL B CA 1
ATOM 1762 C C . VAL B 1 37 ? -8.773 2.363 2.98 1 98.31 37 VAL B C 1
ATOM 1764 O O . VAL B 1 37 ? -8.062 2.689 3.934 1 98.31 37 VAL B O 1
ATOM 1767 N N . ILE B 1 38 ? -10.023 1.888 3.109 1 97.56 38 ILE B N 1
ATOM 1768 C CA . ILE B 1 38 ? -10.555 1.523 4.418 1 97.56 38 ILE B CA 1
ATOM 1769 C C . ILE B 1 38 ? -10.086 0.12 4.793 1 97.56 38 ILE B C 1
ATOM 1771 O O . ILE B 1 38 ? -10.062 -0.78 3.951 1 97.56 38 ILE B O 1
ATOM 1775 N N . HIS B 1 39 ? -9.617 -0.018 6.023 1 95.81 39 HIS B N 1
ATOM 1776 C CA . HIS B 1 39 ? -9.281 -1.295 6.641 1 95.81 39 HIS B CA 1
ATOM 1777 C C . HIS B 1 39 ? -10.188 -1.579 7.84 1 95.81 39 HIS B C 1
ATOM 1779 O O . HIS B 1 39 ? -10.195 -0.819 8.812 1 95.81 39 HIS B O 1
ATOM 1785 N N . LYS B 1 40 ? -10.961 -2.705 7.672 1 92.56 40 LYS B N 1
ATOM 1786 C CA . LYS B 1 40 ? -11.883 -2.98 8.766 1 92.56 40 LYS B CA 1
ATOM 1787 C C . LYS B 1 40 ? -12.078 -4.48 8.961 1 92.56 40 LYS B C 1
ATOM 1789 O O . LYS B 1 40 ? -11.883 -5.262 8.023 1 92.56 40 LYS B O 1
ATOM 1794 N N . ASN B 1 41 ? -12.242 -4.879 10.125 1 87.62 41 ASN B N 1
ATOM 1795 C CA . ASN B 1 41 ? -12.789 -6.176 10.5 1 87.62 41 ASN B CA 1
ATOM 1796 C C . ASN B 1 41 ? -13.906 -6.035 11.539 1 87.62 41 ASN B C 1
ATOM 1798 O O . ASN B 1 41 ? -14.5 -4.965 11.672 1 87.62 41 ASN B O 1
ATOM 1802 N N . LYS B 1 42 ? -14.352 -7.055 12.227 1 85.5 42 LYS B N 1
ATOM 1803 C CA . LYS B 1 42 ? -15.438 -6.992 13.203 1 85.5 42 LYS B CA 1
ATOM 1804 C C . LYS B 1 42 ? -15.062 -6.105 14.391 1 85.5 42 LYS B C 1
ATOM 1806 O O . LYS B 1 42 ? -15.93 -5.488 15.008 1 85.5 42 LYS B O 1
ATOM 1811 N N . GLY B 1 43 ? -13.773 -5.895 14.609 1 87.56 43 GLY B N 1
ATOM 1812 C CA . GLY B 1 43 ? -13.328 -5.273 15.852 1 87.56 43 GLY B CA 1
ATOM 1813 C C . GLY B 1 43 ? -12.812 -3.859 15.656 1 87.56 43 GLY B C 1
ATOM 1814 O O . GLY B 1 43 ? -12.586 -3.139 16.625 1 87.56 43 GLY B O 1
ATOM 1815 N N . PHE B 1 44 ? -12.539 -3.49 14.391 1 91.88 44 PHE B N 1
ATOM 1816 C CA . PHE B 1 44 ? -12.008 -2.146 14.203 1 91.88 44 PHE B CA 1
ATOM 1817 C C . PHE B 1 44 ? -12.305 -1.645 12.797 1 91.88 44 PHE B C 1
ATOM 1819 O O . PHE B 1 44 ? -12.688 -2.422 11.922 1 91.88 44 PHE B O 1
ATOM 1826 N N . ARG B 1 45 ? -12.203 -0.365 12.648 1 95.81 45 ARG B N 1
ATOM 1827 C CA . ARG B 1 45 ? -12.273 0.318 11.359 1 95.81 45 ARG B CA 1
ATOM 1828 C C . ARG B 1 45 ? -11.312 1.504 11.32 1 95.81 45 ARG B C 1
ATOM 1830 O O . ARG B 1 45 ? -11.234 2.275 12.273 1 95.81 45 ARG B O 1
ATOM 1837 N N . ARG B 1 46 ? -10.586 1.615 10.273 1 97.69 46 ARG B N 1
ATOM 1838 C CA . ARG B 1 46 ? -9.641 2.715 10.102 1 97.69 46 ARG B CA 1
ATOM 1839 C C . ARG B 1 46 ? -9.289 2.906 8.633 1 97.69 46 ARG B C 1
ATOM 1841 O O . ARG B 1 46 ? -9.758 2.162 7.77 1 97.69 46 ARG B O 1
ATOM 1848 N N . ALA B 1 47 ? -8.555 3.951 8.328 1 98.56 47 ALA B N 1
ATOM 1849 C CA . ALA B 1 47 ? -8 4.145 6.988 1 98.56 47 ALA B CA 1
ATOM 1850 C C . ALA B 1 47 ? -6.52 3.787 6.953 1 98.56 47 ALA B C 1
ATOM 1852 O O . ALA B 1 47 ? -5.809 3.965 7.945 1 98.56 47 ALA B O 1
ATOM 1853 N N . ILE B 1 48 ? -6.105 3.271 5.875 1 98.75 48 ILE B N 1
ATOM 1854 C CA . ILE B 1 48 ? -4.684 3.037 5.664 1 98.75 48 ILE B CA 1
ATOM 1855 C C . ILE B 1 48 ? -4.215 3.777 4.414 1 98.75 48 ILE B C 1
ATOM 1857 O O . ILE B 1 48 ? -4.77 3.586 3.33 1 98.75 48 ILE B O 1
ATOM 1861 N N . PHE B 1 49 ? -3.34 4.672 4.578 1 98.88 49 PHE B N 1
ATOM 1862 C CA . PHE B 1 49 ? -2.564 5.246 3.484 1 98.88 49 PHE B CA 1
ATOM 1863 C C . PHE B 1 49 ? -1.36 4.371 3.156 1 98.88 49 PHE B C 1
ATOM 1865 O O . PHE B 1 49 ? -0.436 4.25 3.963 1 98.88 49 PHE B O 1
ATOM 1872 N N . PHE B 1 50 ? -1.362 3.678 1.976 1 98.88 50 PHE B N 1
ATOM 1873 C CA . PHE B 1 50 ? -0.219 2.945 1.444 1 98.88 50 PHE B CA 1
ATOM 1874 C C . PHE B 1 50 ? 0.667 3.857 0.604 1 98.88 50 PHE B C 1
ATOM 1876 O O . PHE B 1 50 ? 0.178 4.566 -0.277 1 98.88 50 PHE B O 1
ATOM 1883 N N . ALA B 1 51 ? 1.94 3.789 0.839 1 98.75 51 ALA B N 1
ATOM 1884 C CA . ALA B 1 51 ? 2.9 4.543 0.036 1 98.75 51 ALA B CA 1
ATOM 1885 C C . ALA B 1 51 ? 3.994 3.631 -0.511 1 98.75 51 ALA B C 1
ATOM 1887 O O . ALA B 1 51 ? 4.516 2.775 0.208 1 98.75 51 ALA B O 1
ATOM 1888 N N . LEU B 1 52 ? 4.266 3.707 -1.728 1 98.56 52 LEU B N 1
ATOM 1889 C CA . LEU B 1 52 ? 5.539 3.289 -2.305 1 98.56 52 LEU B CA 1
ATOM 1890 C C . LEU B 1 52 ? 6.352 4.496 -2.762 1 98.56 52 LEU B C 1
ATOM 1892 O O . LEU B 1 52 ? 5.992 5.156 -3.738 1 98.56 52 LEU B O 1
ATOM 1896 N N . LEU B 1 53 ? 7.363 4.789 -2.039 1 97.94 53 LEU B N 1
ATOM 1897 C CA . LEU B 1 53 ? 8.211 5.945 -2.326 1 97.94 53 LEU B CA 1
ATOM 1898 C C . LEU B 1 53 ? 9.438 5.535 -3.137 1 97.94 53 LEU B C 1
ATOM 1900 O O . LEU B 1 53 ? 10.281 4.781 -2.652 1 97.94 53 LEU B O 1
ATOM 1904 N N . ASN B 1 54 ? 9.523 5.953 -4.336 1 96.31 54 ASN B N 1
ATOM 1905 C CA . ASN B 1 54 ? 10.672 5.773 -5.219 1 96.31 54 ASN B CA 1
ATOM 1906 C C . ASN B 1 54 ? 11.273 7.109 -5.633 1 96.31 54 ASN B C 1
ATOM 1908 O O . ASN B 1 54 ? 11.086 7.559 -6.766 1 96.31 54 ASN B O 1
ATOM 1912 N N . PRO B 1 55 ? 12.016 7.688 -4.773 1 95.94 55 PRO B N 1
ATOM 1913 C CA . PRO B 1 55 ? 12.57 9.016 -5.055 1 95.94 55 PRO B CA 1
ATOM 1914 C C . PRO B 1 55 ? 13.758 8.977 -6.012 1 95.94 55 PRO B C 1
ATOM 1916 O O . PRO B 1 55 ? 14.32 7.902 -6.254 1 95.94 55 PRO B O 1
ATOM 1919 N N . GLN B 1 56 ? 14.039 10.109 -6.609 1 93.75 56 GLN B N 1
ATOM 1920 C CA . GLN B 1 56 ? 15.312 10.281 -7.312 1 93.75 56 GLN B CA 1
ATOM 1921 C C . GLN B 1 56 ? 16.484 10.156 -6.352 1 93.75 56 GLN B C 1
ATOM 1923 O O . GLN B 1 56 ? 16.312 10.141 -5.133 1 93.75 56 GLN B O 1
ATOM 1928 N N . GLN B 1 57 ? 17.672 10.117 -6.949 1 91.75 57 GLN B N 1
ATOM 1929 C CA . GLN B 1 57 ? 18.875 9.883 -6.156 1 91.75 57 GLN B CA 1
ATOM 1930 C C . GLN B 1 57 ? 19.062 10.984 -5.117 1 91.75 57 GLN B C 1
ATOM 1932 O O . GLN B 1 57 ? 19.547 10.727 -4.012 1 91.75 57 GLN B O 1
ATOM 1937 N N . ASN B 1 58 ? 18.703 12.234 -5.406 1 91.56 58 ASN B N 1
ATOM 1938 C CA . ASN B 1 58 ? 18.891 13.352 -4.492 1 91.56 58 ASN B CA 1
ATOM 1939 C C . ASN B 1 58 ? 17.766 13.445 -3.473 1 91.56 58 ASN B C 1
ATOM 1941 O O . ASN B 1 58 ? 17.703 14.398 -2.688 1 91.56 58 ASN B O 1
ATOM 1945 N N . GLY B 1 59 ? 16.781 12.492 -3.561 1 93.5 59 GLY B N 1
ATOM 1946 C CA . GLY B 1 59 ? 15.688 12.469 -2.604 1 93.5 59 GLY B CA 1
ATOM 1947 C C . GLY B 1 59 ? 14.43 13.148 -3.115 1 93.5 59 GLY B C 1
ATOM 1948 O O . GLY B 1 59 ? 13.422 13.211 -2.412 1 93.5 59 GLY B O 1
ATOM 1949 N N . ALA B 1 60 ? 14.5 13.672 -4.289 1 93.38 60 ALA B N 1
ATOM 1950 C CA . ALA B 1 60 ? 13.312 14.281 -4.875 1 93.38 60 ALA B CA 1
ATOM 1951 C C . ALA B 1 60 ? 12.242 13.242 -5.16 1 93.38 60 ALA B C 1
ATOM 1953 O O . ALA B 1 60 ? 12.5 12.242 -5.836 1 93.38 60 ALA B O 1
ATOM 1954 N N . GLY B 1 61 ? 11.156 13.352 -4.617 1 94.69 61 GLY B N 1
ATOM 1955 C CA . GLY B 1 61 ? 10.039 12.445 -4.777 1 94.69 61 GLY B CA 1
ATOM 1956 C C . GLY B 1 61 ? 9.109 12.414 -3.572 1 94.69 61 GLY B C 1
ATOM 1957 O O . GLY B 1 61 ? 9.539 12.695 -2.451 1 94.69 61 GLY B O 1
ATOM 1958 N N . PHE B 1 62 ? 7.918 12.117 -3.789 1 96.69 62 PHE B N 1
ATOM 1959 C CA . PHE B 1 62 ? 6.945 11.984 -2.709 1 96.69 62 PHE B CA 1
ATOM 1960 C C . PHE B 1 62 ? 5.777 11.102 -3.137 1 96.69 62 PHE B C 1
ATOM 1962 O O . PHE B 1 62 ? 5.453 11.031 -4.32 1 96.69 62 PHE B O 1
ATOM 1969 N N . ALA B 1 63 ? 5.266 10.398 -2.305 1 97.62 63 ALA B N 1
ATOM 1970 C CA . ALA B 1 63 ? 3.994 9.695 -2.426 1 97.62 63 ALA B CA 1
ATOM 1971 C C . ALA B 1 63 ? 2.947 10.281 -1.484 1 97.62 63 ALA B C 1
ATOM 1973 O O . ALA B 1 63 ? 3.221 10.5 -0.303 1 97.62 63 ALA B O 1
ATOM 1974 N N . GLY B 1 64 ? 1.715 10.531 -2.057 1 98.06 64 GLY B N 1
ATOM 1975 C CA . GLY B 1 64 ? 0.79 11.211 -1.165 1 98.06 64 GLY B CA 1
ATOM 1976 C C . GLY B 1 64 ? -0.665 11.008 -1.545 1 98.06 64 GLY B C 1
ATOM 1977 O O . GLY B 1 64 ? -0.963 10.406 -2.576 1 98.06 64 GLY B O 1
ATOM 1978 N N . ILE B 1 65 ? -1.557 11.445 -0.65 1 98.62 65 ILE B N 1
ATOM 1979 C CA . ILE B 1 65 ? -3.01 11.484 -0.78 1 98.62 65 ILE B CA 1
ATOM 1980 C C . ILE B 1 65 ? -3.539 12.82 -0.265 1 98.62 65 ILE B C 1
ATOM 1982 O O . ILE B 1 65 ? -2.912 13.461 0.585 1 98.62 65 ILE B O 1
ATOM 1986 N N . ARG B 1 66 ? -4.672 13.242 -0.781 1 98.31 66 ARG B N 1
ATOM 1987 C CA . ARG B 1 66 ? -5.246 14.5 -0.326 1 98.31 66 ARG B CA 1
ATOM 1988 C C . ARG B 1 66 ? -6.766 14.484 -0.432 1 98.31 66 ARG B C 1
ATOM 1990 O O . ARG B 1 66 ? -7.324 13.805 -1.296 1 98.31 66 ARG B O 1
ATOM 1997 N N . ALA B 1 67 ? -7.422 15.062 0.469 1 98.19 67 ALA B N 1
ATOM 1998 C CA . ALA B 1 67 ? -8.852 15.375 0.426 1 98.19 67 ALA B CA 1
ATOM 1999 C C . ALA B 1 67 ? -9.086 16.859 0.204 1 98.19 67 ALA B C 1
ATOM 2001 O O . ALA B 1 67 ? -8.539 17.703 0.928 1 98.19 67 ALA B O 1
ATOM 2002 N N . ILE B 1 68 ? -9.852 17.203 -0.821 1 97.31 68 ILE B N 1
ATOM 2003 C CA . ILE B 1 68 ? -10.188 18.578 -1.12 1 97.31 68 ILE B CA 1
ATOM 2004 C C . ILE B 1 68 ? -11.57 18.922 -0.55 1 97.31 68 ILE B C 1
ATOM 2006 O O . ILE B 1 68 ? -12.594 18.562 -1.145 1 97.31 68 ILE B O 1
ATOM 2010 N N . GLN B 1 69 ? -11.57 19.5 0.57 1 96.12 69 GLN B N 1
ATOM 2011 C CA . GLN B 1 69 ? -12.758 19.953 1.285 1 96.12 69 GLN B CA 1
ATOM 2012 C C . GLN B 1 69 ? -12.461 21.203 2.105 1 96.12 69 GLN B C 1
ATOM 2014 O O . GLN B 1 69 ? -11.344 21.375 2.6 1 96.12 69 GLN B O 1
ATOM 2019 N N . THR B 1 70 ? -13.445 22.047 2.291 1 96.19 70 THR B N 1
ATOM 2020 C CA . THR B 1 70 ? -13.242 23.297 3.012 1 96.19 70 THR B CA 1
ATOM 2021 C C . THR B 1 70 ? -13.562 23.125 4.492 1 96.19 70 THR B C 1
ATOM 2023 O O . THR B 1 70 ? -14.57 22.516 4.848 1 96.19 70 THR B O 1
ATOM 2026 N N . TYR B 1 71 ? -12.695 23.641 5.285 1 96.62 71 TYR B N 1
ATOM 2027 C CA . TYR B 1 71 ? -12.859 23.625 6.734 1 96.62 71 TYR B CA 1
ATOM 2028 C C . TYR B 1 71 ? -12.633 25.016 7.328 1 96.62 71 TYR B C 1
ATOM 2030 O O . TYR B 1 71 ? -11.711 25.719 6.922 1 96.62 71 TYR B O 1
ATOM 2038 N N . ASN B 1 72 ? -13.5 25.438 8.242 1 97.69 72 ASN B N 1
ATOM 2039 C CA . ASN B 1 72 ? -13.211 26.562 9.133 1 97.69 72 ASN B CA 1
ATOM 2040 C C . ASN B 1 72 ? -12.648 26.078 10.469 1 97.69 72 ASN B C 1
ATOM 2042 O O . ASN B 1 72 ? -13.375 25.484 11.273 1 97.69 72 ASN B O 1
ATOM 2046 N N . LEU B 1 73 ? -11.328 26.297 10.656 1 97.75 73 LEU B N 1
ATOM 2047 C CA . LEU B 1 73 ? -10.648 25.781 11.836 1 97.75 73 LEU B CA 1
ATOM 2048 C C . LEU B 1 73 ? -10.25 26.906 12.773 1 97.75 73 LEU B C 1
ATOM 2050 O O . LEU B 1 73 ? -9.336 26.75 13.594 1 97.75 73 LEU B O 1
ATOM 2054 N N . GLN B 1 74 ? -10.891 27.984 12.562 1 95.94 74 GLN B N 1
ATOM 2055 C CA . GLN B 1 74 ? -10.609 29.109 13.453 1 95.94 74 GLN B CA 1
ATOM 2056 C C . GLN B 1 74 ? -10.891 28.734 14.906 1 95.94 74 GLN B C 1
ATOM 2058 O O . GLN B 1 74 ? -11.875 28.062 15.203 1 95.94 74 GLN B O 1
ATOM 2063 N N . GLY B 1 75 ? -10.07 29.219 15.773 1 95.75 75 GLY B N 1
ATOM 2064 C CA . GLY B 1 75 ? -10.242 28.969 17.203 1 95.75 75 GLY B CA 1
ATOM 2065 C C . GLY B 1 75 ? -9.555 27.688 17.656 1 95.75 75 GLY B C 1
ATOM 2066 O O . GLY B 1 75 ? -9.516 27.391 18.859 1 95.75 75 GLY B O 1
ATOM 2067 N N . HIS B 1 76 ? -9.047 26.938 16.734 1 97.69 76 HIS B N 1
ATOM 2068 C CA . HIS B 1 76 ? -8.297 25.734 17.062 1 97.69 76 HIS B CA 1
ATOM 2069 C C . HIS B 1 76 ? -6.793 26 17.062 1 97.69 76 HIS B C 1
ATOM 2071 O O . HIS B 1 76 ? -6.328 26.938 16.406 1 97.69 76 HIS B O 1
ATOM 2077 N N . THR B 1 77 ? -6.039 25.156 17.75 1 97.69 77 THR B N 1
ATOM 2078 C CA . THR B 1 77 ? -4.613 25.438 17.875 1 97.69 77 THR B CA 1
ATOM 2079 C C . THR B 1 77 ? -3.781 24.328 17.25 1 97.69 77 THR B C 1
ATOM 2081 O O . THR B 1 77 ? -2.602 24.531 16.953 1 97.69 77 THR B O 1
ATOM 2084 N N . LYS B 1 78 ? -4.348 23.203 17.125 1 98.31 78 LYS B N 1
ATOM 2085 C CA . LYS B 1 78 ? -3.529 22.109 16.578 1 98.31 78 LYS B CA 1
ATOM 2086 C C . LYS B 1 78 ? -4.395 21.094 15.859 1 98.31 78 LYS B C 1
ATOM 2088 O O . LYS B 1 78 ? -5.586 20.953 16.141 1 98.31 78 LYS B O 1
ATOM 2093 N N . LEU B 1 79 ? -3.818 20.453 14.906 1 98.5 79 LEU B N 1
ATOM 2094 C CA . LEU B 1 79 ? -4.32 19.234 14.266 1 98.5 79 LEU B CA 1
ATOM 2095 C C . LEU B 1 79 ? -3.828 18 15.008 1 98.5 79 LEU B C 1
ATOM 2097 O O . LEU B 1 79 ? -2.641 17.875 15.312 1 98.5 79 LEU B O 1
ATOM 2101 N N . GLN B 1 80 ? -4.715 17.141 15.336 1 98.75 80 GLN B N 1
ATOM 2102 C CA . GLN B 1 80 ? -4.355 15.883 15.969 1 98.75 80 GLN B CA 1
ATOM 2103 C C . GLN B 1 80 ? -4.699 14.695 15.062 1 98.75 80 GLN B C 1
ATOM 2105 O O . GLN B 1 80 ? -5.746 14.688 14.422 1 98.75 80 GLN B O 1
ATOM 2110 N N . ILE B 1 81 ? -3.818 13.797 15.031 1 98.81 81 ILE B N 1
ATOM 2111 C CA . ILE B 1 81 ? -3.994 12.586 14.234 1 98.81 81 ILE B CA 1
ATOM 2112 C C . ILE B 1 81 ? -3.713 11.359 15.102 1 98.81 81 ILE B C 1
ATOM 2114 O O . ILE B 1 81 ? -2.627 11.227 15.672 1 98.81 81 ILE B O 1
ATOM 2118 N N . ARG B 1 82 ? -4.637 10.531 15.32 1 98.88 82 ARG B N 1
ATOM 2119 C CA . ARG B 1 82 ? -4.348 9.219 15.883 1 98.88 82 ARG B CA 1
ATOM 2120 C C . ARG B 1 82 ? -3.996 8.219 14.797 1 98.88 82 ARG B C 1
ATOM 2122 O O . ARG B 1 82 ? -4.848 7.855 13.977 1 98.88 82 ARG B O 1
ATOM 2129 N N . CYS B 1 83 ? -2.734 7.816 14.828 1 98.81 83 CYS B N 1
ATOM 2130 C CA . CYS B 1 83 ? -2.25 7.039 13.695 1 98.81 83 CYS B CA 1
ATOM 2131 C C . CYS B 1 83 ? -1.148 6.078 14.125 1 98.81 83 CYS B C 1
ATOM 2133 O O . CYS B 1 83 ? -0.743 6.07 15.289 1 98.81 83 CYS B O 1
ATOM 2135 N N . ARG B 1 84 ? -0.767 5.238 13.211 1 98.69 84 ARG B N 1
ATOM 2136 C CA . ARG B 1 84 ? 0.342 4.297 13.336 1 98.69 84 ARG B CA 1
ATOM 2137 C C . ARG B 1 84 ? 1.074 4.137 12.008 1 98.69 84 ARG B C 1
ATOM 2139 O O . ARG B 1 84 ? 0.444 3.998 10.953 1 98.69 84 ARG B O 1
ATOM 2146 N N . GLY B 1 85 ? 2.369 4.27 12.078 1 98.5 85 GLY B N 1
ATOM 2147 C CA . GLY B 1 85 ? 3.191 3.979 10.914 1 98.5 85 GLY B CA 1
ATOM 2148 C C . GLY B 1 85 ? 3.85 2.613 10.969 1 98.5 85 GLY B C 1
ATOM 2149 O O . GLY B 1 85 ? 4.254 2.158 12.047 1 98.5 85 GLY B O 1
ATOM 2150 N N . GLN B 1 86 ? 3.918 1.98 9.875 1 98.12 86 GLN B N 1
ATOM 2151 C CA . GLN B 1 86 ? 4.711 0.764 9.734 1 98.12 86 GLN B CA 1
ATOM 2152 C C . GLN B 1 86 ? 5.605 0.828 8.5 1 98.12 86 GLN B C 1
ATOM 2154 O O . GLN B 1 86 ? 5.281 1.509 7.523 1 98.12 86 GLN B O 1
ATOM 2159 N N . GLY B 1 87 ? 6.73 0.099 8.477 1 96.38 87 GLY B N 1
ATOM 2160 C CA . GLY B 1 87 ? 7.738 0.15 7.438 1 96.38 87 GLY B CA 1
ATOM 2161 C C . GLY B 1 87 ? 9.102 0.567 7.949 1 96.38 87 GLY B C 1
ATOM 2162 O O . GLY B 1 87 ? 9.258 0.899 9.125 1 96.38 87 GLY B O 1
ATOM 2163 N N . GLN B 1 88 ? 10.039 0.532 7.062 1 95.88 88 GLN B N 1
ATOM 2164 C CA . GLN B 1 88 ? 11.406 0.893 7.422 1 95.88 88 GLN B CA 1
ATOM 2165 C C . GLN B 1 88 ? 11.508 2.375 7.777 1 95.88 88 GLN B C 1
ATOM 2167 O O . GLN B 1 88 ? 12.195 2.744 8.727 1 95.88 88 GLN B O 1
ATOM 2172 N N . TYR B 1 89 ? 10.836 3.199 6.973 1 96 89 TYR B N 1
ATOM 2173 C CA . TYR B 1 89 ? 10.789 4.641 7.191 1 96 89 TYR B CA 1
ATOM 2174 C C . TYR B 1 89 ? 9.391 5.09 7.605 1 96 89 TYR B C 1
ATOM 2176 O O . TYR B 1 89 ? 8.398 4.539 7.137 1 96 89 TYR B O 1
ATOM 2184 N N . ASN B 1 90 ? 9.352 6.078 8.5 1 96.06 90 ASN B N 1
ATOM 2185 C CA . ASN B 1 90 ? 8.062 6.496 9.047 1 96.06 90 ASN B CA 1
ATOM 2186 C C . ASN B 1 90 ? 7.941 8.016 9.094 1 96.06 90 ASN B C 1
ATOM 2188 O O . ASN B 1 90 ? 7.188 8.562 9.906 1 96.06 90 ASN B O 1
ATOM 2192 N N . GLY B 1 91 ? 8.75 8.688 8.328 1 97.81 91 GLY B N 1
ATOM 2193 C CA . GLY B 1 91 ? 8.617 10.125 8.203 1 97.81 91 GLY B CA 1
ATOM 2194 C C . GLY B 1 91 ? 7.547 10.547 7.211 1 97.81 91 GLY B C 1
ATOM 2195 O O . GLY B 1 91 ? 7.559 10.117 6.055 1 97.81 91 GLY B O 1
ATOM 2196 N N . PHE B 1 92 ? 6.59 11.328 7.664 1 98.56 92 PHE B N 1
ATOM 2197 C CA . PHE B 1 92 ? 5.504 11.844 6.84 1 98.56 92 PHE B CA 1
ATOM 2198 C C . PHE B 1 92 ? 5.363 13.352 7.012 1 98.56 92 PHE B C 1
ATOM 2200 O O . PHE B 1 92 ? 6.035 13.953 7.852 1 98.56 92 PHE B O 1
ATOM 2207 N N . LYS B 1 93 ? 4.602 13.945 6.188 1 98.19 93 LYS B N 1
ATOM 2208 C CA . LYS B 1 93 ? 4.188 15.328 6.391 1 98.19 93 LYS B CA 1
ATOM 2209 C C . LYS B 1 93 ? 2.697 15.5 6.102 1 98.19 93 LYS B C 1
ATOM 2211 O O . LYS B 1 93 ? 2.121 14.75 5.312 1 98.19 93 LYS B O 1
ATOM 2216 N N . VAL B 1 94 ? 2.109 16.391 6.828 1 98.75 94 VAL B N 1
ATOM 2217 C CA . VAL B 1 94 ? 0.768 16.859 6.504 1 98.75 94 VAL B CA 1
ATOM 2218 C C . VAL B 1 94 ? 0.858 18.094 5.617 1 98.75 94 VAL B C 1
ATOM 2220 O O . VAL B 1 94 ? 1.684 18.984 5.859 1 98.75 94 VAL B O 1
ATOM 2223 N N . VAL B 1 95 ? 0.063 18.125 4.617 1 98.38 95 VAL B N 1
ATOM 2224 C CA . VAL B 1 95 ? 0.021 19.234 3.674 1 98.38 95 VAL B CA 1
ATOM 2225 C C . VAL B 1 95 ? -1.354 19.906 3.717 1 98.38 95 VAL B C 1
ATOM 2227 O O . VAL B 1 95 ? -2.365 19.266 3.412 1 98.38 95 VAL B O 1
ATOM 2230 N N . LEU B 1 96 ? -1.426 21.125 4.105 1 98.56 96 LEU B N 1
ATOM 2231 C CA . LEU B 1 96 ? -2.656 21.906 4.102 1 98.56 96 LEU B CA 1
ATOM 2232 C C . LEU B 1 96 ? -2.611 22.984 3.025 1 98.56 96 LEU B C 1
ATOM 2234 O O . LEU B 1 96 ? -1.539 23.516 2.711 1 98.56 96 LEU B O 1
ATOM 2238 N N . ARG B 1 97 ? -3.672 23.266 2.457 1 98.25 97 ARG B N 1
ATOM 2239 C CA . ARG B 1 97 ? -3.895 24.422 1.581 1 98.25 97 ARG B CA 1
ATOM 2240 C C . ARG B 1 97 ? -5.094 25.234 2.047 1 98.25 97 ARG B C 1
ATOM 2242 O O . ARG B 1 97 ? -5.906 24.766 2.846 1 98.25 97 ARG B O 1
ATOM 2249 N N . HIS B 1 98 ? -5.156 26.531 1.594 1 98.44 98 HIS B N 1
ATOM 2250 C CA . HIS B 1 98 ? -6.242 27.406 2.006 1 98.44 98 HIS B CA 1
ATOM 2251 C C . HIS B 1 98 ? -6.785 28.203 0.822 1 98.44 98 HIS B C 1
ATOM 2253 O O . HIS B 1 98 ? -6.168 28.234 -0.244 1 98.44 98 HIS B O 1
ATOM 2259 N N . LYS B 1 99 ? -7.977 28.719 0.927 1 97.94 99 LYS B N 1
ATOM 2260 C CA . LYS B 1 99 ? -8.602 29.703 0.043 1 97.94 99 LYS B CA 1
ATOM 2261 C C . LYS B 1 99 ? -8.844 29.109 -1.346 1 97.94 99 LYS B C 1
ATOM 2263 O O . LYS B 1 99 ? -8.781 29.828 -2.346 1 97.94 99 LYS B O 1
ATOM 2268 N N . GLY B 1 100 ? -8.898 27.797 -1.444 1 97.5 100 GLY B N 1
ATOM 2269 C CA . GLY B 1 100 ? -9.109 27.156 -2.729 1 97.5 100 GLY B CA 1
ATOM 2270 C C . GLY B 1 100 ? -7.875 27.141 -3.605 1 97.5 100 GLY B C 1
ATOM 2271 O O . GLY B 1 100 ? -7.938 26.734 -4.77 1 97.5 100 GLY B O 1
ATOM 2272 N N . LEU B 1 101 ? -6.797 27.594 -3.076 1 96.81 101 LEU B N 1
ATOM 2273 C CA . LEU B 1 101 ? -5.531 27.609 -3.801 1 96.81 101 LEU B CA 1
ATOM 2274 C C . LEU B 1 101 ? -4.836 26.25 -3.697 1 96.81 101 LEU B C 1
ATOM 2276 O O . LEU B 1 101 ? -3.732 26.156 -3.154 1 96.81 101 LEU B O 1
ATOM 2280 N N . ASN B 1 102 ? -5.406 25.312 -4.289 1 96.62 102 ASN B N 1
ATOM 2281 C CA . ASN B 1 102 ? -5.051 23.922 -4.047 1 96.62 102 ASN B CA 1
ATOM 2282 C C . ASN B 1 102 ? -3.982 23.438 -5.023 1 96.62 102 ASN B C 1
ATOM 2284 O O . ASN B 1 102 ? -3.512 22.297 -4.922 1 96.62 102 ASN B O 1
ATOM 2288 N N . GLU B 1 103 ? -3.607 24.281 -5.949 1 93.5 103 GLU B N 1
ATOM 2289 C CA . GLU B 1 103 ? -2.664 23.859 -6.98 1 93.5 103 GLU B CA 1
ATOM 2290 C C . GLU B 1 103 ? -1.468 24.812 -7.055 1 93.5 103 GLU B C 1
ATOM 2292 O O . GLU B 1 103 ? -1.519 25.922 -6.531 1 93.5 103 GLU B O 1
ATOM 2297 N N . GLU B 1 104 ? -0.345 24.203 -7.555 1 87.94 104 GLU B N 1
ATOM 2298 C CA . GLU B 1 104 ? 0.758 25.094 -7.91 1 87.94 104 GLU B CA 1
ATOM 2299 C C . GLU B 1 104 ? 0.297 26.188 -8.852 1 87.94 104 GLU B C 1
ATOM 2301 O O . GLU B 1 104 ? -0.598 25.984 -9.68 1 87.94 104 GLU B O 1
ATOM 2306 N N . PRO B 1 105 ? 0.871 27.375 -8.82 1 92.56 105 PRO B N 1
ATOM 2307 C CA . PRO B 1 105 ? 2.078 27.734 -8.078 1 92.56 105 PRO B CA 1
ATOM 2308 C C . PRO B 1 105 ? 1.771 28.234 -6.664 1 92.56 105 PRO B C 1
ATOM 2310 O O . PRO B 1 105 ? 2.613 28.891 -6.043 1 92.56 105 PRO B O 1
ATOM 2313 N N . SER B 1 106 ? 0.561 28.031 -6.141 1 94.38 106 SER B N 1
ATOM 2314 C CA . SER B 1 106 ? 0.241 28.453 -4.781 1 94.38 106 SER B CA 1
ATOM 2315 C C . SER B 1 106 ? 1.023 27.656 -3.754 1 94.38 106 SER B C 1
ATOM 2317 O O . SER B 1 106 ? 1.303 26.469 -3.967 1 94.38 106 SER B O 1
ATOM 2319 N N . TYR B 1 107 ? 1.293 28.281 -2.652 1 95.62 107 TYR B N 1
ATOM 2320 C CA . TYR B 1 107 ? 2.035 27.609 -1.585 1 95.62 107 TYR B CA 1
ATOM 2321 C C . TYR B 1 107 ? 1.192 26.531 -0.928 1 95.62 107 TYR B C 1
ATOM 2323 O O . TYR B 1 107 ? -0.035 26.641 -0.865 1 95.62 107 TYR B O 1
ATOM 2331 N N . SE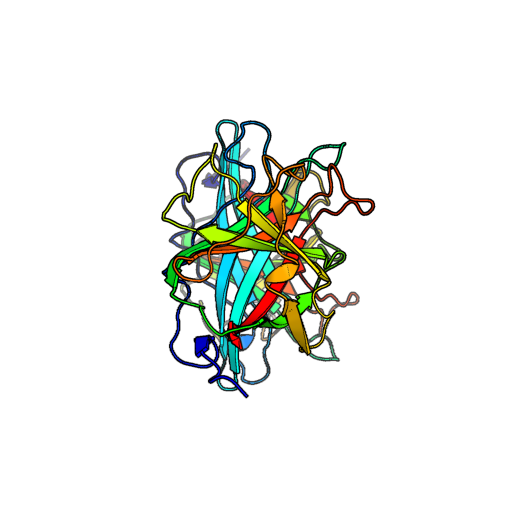R B 1 108 ? 1.851 25.547 -0.55 1 96.81 108 SER B N 1
ATOM 2332 C CA . SER B 1 108 ? 1.3 24.625 0.429 1 96.81 108 SER B CA 1
ATOM 2333 C C . SER B 1 108 ? 1.85 24.891 1.824 1 96.81 108 SER B C 1
ATOM 2335 O O . SER B 1 108 ? 2.941 25.453 1.969 1 96.81 108 SER B O 1
ATOM 2337 N N . PHE B 1 109 ? 1.13 24.609 2.812 1 98.12 109 PHE B N 1
ATOM 2338 C CA . PHE B 1 109 ? 1.571 24.703 4.199 1 98.12 109 PHE B CA 1
ATOM 2339 C C . PHE B 1 109 ? 1.797 23.328 4.801 1 98.12 109 PHE B C 1
ATOM 2341 O O . PHE B 1 109 ? 0.862 22.531 4.914 1 98.12 109 PHE B O 1
ATOM 2348 N N . GLU B 1 110 ? 3.037 23.094 5.188 1 98.19 110 GLU B N 1
ATOM 2349 C CA . GLU B 1 110 ? 3.418 21.719 5.504 1 98.19 110 GLU B CA 1
ATOM 2350 C C . GLU B 1 110 ? 4.035 21.625 6.895 1 98.19 110 GLU B C 1
ATOM 2352 O O . GLU B 1 110 ? 4.664 22.578 7.367 1 98.19 110 GLU B O 1
ATOM 2357 N N . GLN B 1 111 ? 3.844 20.562 7.5 1 98.06 111 GLN B N 1
ATOM 2358 C CA . GLN B 1 111 ? 4.508 20.188 8.742 1 98.06 111 GLN B CA 1
ATOM 2359 C C . GLN B 1 111 ? 4.906 18.719 8.727 1 98.06 111 GLN B C 1
ATOM 2361 O O . GLN B 1 111 ? 4.086 17.844 8.422 1 98.06 111 GLN B O 1
ATOM 2366 N N . TYR B 1 112 ? 6.184 18.453 8.992 1 97.38 112 TYR B N 1
ATOM 2367 C CA . TYR B 1 112 ? 6.727 17.094 9.023 1 97.38 112 TYR B CA 1
ATOM 2368 C C . TYR B 1 112 ? 6.5 16.453 10.383 1 97.38 112 TYR B C 1
ATOM 2370 O O . TYR B 1 112 ? 6.473 17.141 11.406 1 97.38 112 TYR B O 1
ATOM 2378 N N . PHE B 1 113 ? 6.305 15.172 10.406 1 98.06 113 PHE B N 1
ATOM 2379 C CA . PHE B 1 113 ? 6.219 14.445 11.664 1 98.06 113 PHE B CA 1
ATOM 2380 C C . PHE B 1 113 ? 6.652 12.992 11.484 1 98.06 113 PHE B C 1
ATOM 2382 O O . PHE B 1 113 ? 6.648 12.477 10.367 1 98.06 113 PHE B O 1
ATOM 2389 N N . GLN B 1 114 ? 7.055 12.414 12.531 1 97.69 114 GLN B N 1
ATOM 2390 C CA . GLN B 1 114 ? 7.316 10.984 12.586 1 97.69 114 GLN B CA 1
ATOM 2391 C C . GLN B 1 114 ? 6.078 10.211 13.039 1 97.69 114 GLN B C 1
ATOM 2393 O O . GLN B 1 114 ? 5.578 10.43 14.148 1 97.69 114 GLN B O 1
ATOM 2398 N N . ALA B 1 115 ? 5.551 9.383 12.164 1 98.44 115 ALA B N 1
ATOM 2399 C CA . ALA B 1 115 ? 4.438 8.547 12.594 1 98.44 115 ALA B CA 1
ATOM 2400 C C . ALA B 1 115 ? 4.867 7.602 13.711 1 98.44 115 ALA B C 1
ATOM 2402 O O . ALA B 1 115 ? 5.973 7.055 13.68 1 98.44 115 ALA B O 1
ATOM 2403 N N . PRO B 1 116 ? 3.959 7.434 14.727 1 98.38 116 PRO B N 1
ATOM 2404 C CA . PRO B 1 116 ? 4.277 6.414 15.727 1 98.38 116 PRO B CA 1
ATOM 2405 C C . PRO B 1 116 ? 4.5 5.031 15.109 1 98.38 116 PRO B C 1
ATOM 2407 O O . PRO B 1 116 ? 3.662 4.559 14.336 1 98.38 116 PRO B O 1
ATOM 2410 N N . LYS B 1 117 ? 5.609 4.418 15.477 1 96.56 117 LYS B N 1
ATOM 2411 C CA . LYS B 1 117 ? 5.996 3.168 14.828 1 96.56 117 LYS B CA 1
ATOM 2412 C C . LYS B 1 117 ? 5.348 1.971 15.523 1 96.56 117 LYS B C 1
ATOM 2414 O O . LYS B 1 117 ? 5.531 1.771 16.734 1 96.56 117 LYS B O 1
ATOM 2419 N N . ASP B 1 118 ? 4.555 1.234 14.852 1 95.38 118 ASP B N 1
ATOM 2420 C CA . ASP B 1 118 ? 4.051 -0.097 15.172 1 95.38 118 ASP B CA 1
ATOM 2421 C C . ASP B 1 118 ? 3.012 -0.036 16.297 1 95.38 118 ASP B C 1
ATOM 2423 O O . ASP B 1 118 ? 2.508 -1.07 16.734 1 95.38 118 ASP B O 1
ATOM 2427 N N . GLU B 1 119 ? 2.762 1.172 16.797 1 96.81 119 GLU B N 1
ATOM 2428 C CA . GLU B 1 119 ? 1.706 1.376 17.781 1 96.81 119 GLU B CA 1
ATOM 2429 C C . GLU B 1 119 ? 0.952 2.678 17.516 1 96.81 119 GLU B C 1
ATOM 2431 O O . GLU B 1 119 ? 1.549 3.678 17.125 1 96.81 119 GLU B O 1
ATOM 2436 N N . PHE B 1 120 ? -0.315 2.635 17.891 1 98.25 120 PHE B N 1
ATOM 2437 C CA . PHE B 1 120 ? -1.119 3.834 17.672 1 98.25 120 PHE B CA 1
ATOM 2438 C C . PHE B 1 120 ? -0.831 4.875 18.75 1 98.25 120 PHE B C 1
ATOM 2440 O O . PHE B 1 120 ? -0.66 4.535 19.922 1 98.25 120 PHE B O 1
ATOM 2447 N N . ALA B 1 121 ? -0.723 6.051 18.344 1 98.75 121 ALA B N 1
ATOM 2448 C CA . ALA B 1 121 ? -0.599 7.207 19.219 1 98.75 121 ALA B CA 1
ATOM 2449 C C . ALA B 1 121 ? -1.101 8.477 18.547 1 98.75 121 ALA B C 1
ATOM 2451 O O . ALA B 1 121 ? -1.336 8.492 17.328 1 98.75 121 ALA B O 1
ATOM 2452 N N . VAL B 1 122 ? -1.335 9.461 19.375 1 98.75 122 VAL B N 1
ATOM 2453 C CA . VAL B 1 122 ? -1.795 10.734 18.828 1 98.75 122 VAL B CA 1
ATOM 2454 C C . VAL B 1 122 ? -0.595 11.625 18.516 1 98.75 122 VAL B C 1
ATOM 2456 O O . VAL B 1 122 ? 0.311 11.773 19.328 1 98.75 122 VAL B O 1
ATOM 2459 N N . ARG B 1 123 ? -0.496 12.086 17.359 1 98.69 123 ARG B N 1
ATOM 2460 C CA . ARG B 1 123 ? 0.457 13.133 16.969 1 98.69 123 ARG B CA 1
ATOM 2461 C C . ARG B 1 123 ? -0.202 14.508 16.984 1 98.69 123 ARG B C 1
ATOM 2463 O O . ARG B 1 123 ? -1.3 14.68 16.453 1 98.69 123 ARG B O 1
ATOM 2470 N N . ASN B 1 124 ? 0.446 15.422 17.625 1 98.62 124 ASN B N 1
ATOM 2471 C CA . ASN B 1 124 ? -0.001 16.812 17.719 1 98.62 124 ASN B CA 1
ATOM 2472 C C . ASN B 1 124 ? 0.772 17.703 16.766 1 98.62 124 ASN B C 1
ATOM 2474 O O . ASN B 1 124 ? 1.995 17.828 16.859 1 98.62 124 ASN B O 1
ATOM 2478 N N . LEU B 1 125 ? 0.054 18.359 15.898 1 98.75 125 LEU B N 1
ATOM 2479 C CA . LEU B 1 125 ? 0.667 19.266 14.93 1 98.75 125 LEU B CA 1
ATOM 2480 C C . LEU B 1 125 ? 0.113 20.672 15.086 1 98.75 125 LEU B C 1
ATOM 2482 O O . LEU B 1 125 ? -0.974 20.984 14.586 1 98.75 125 LEU B O 1
ATOM 2486 N N . ALA B 1 126 ? 0.867 21.516 15.711 1 98.62 126 ALA B N 1
ATOM 2487 C CA . ALA B 1 126 ? 0.428 22.891 15.945 1 98.62 126 ALA B CA 1
ATOM 2488 C C . ALA B 1 126 ? 0.241 23.641 14.633 1 98.62 126 ALA B C 1
ATOM 2490 O O . ALA B 1 126 ? 1.11 23.594 13.758 1 98.62 126 ALA B O 1
ATOM 2491 N N . TYR B 1 127 ? -0.846 24.391 14.492 1 98.25 127 TYR B N 1
ATOM 2492 C CA . TYR B 1 127 ? -1.114 25.125 13.258 1 98.25 127 TYR B CA 1
ATOM 2493 C C . TYR B 1 127 ? -0.049 26.188 13.008 1 98.25 127 TYR B C 1
ATOM 2495 O O . TYR B 1 127 ? 0.277 26.484 11.859 1 98.25 127 TYR B O 1
ATOM 2503 N N . THR B 1 128 ? 0.577 26.703 14.047 1 96.94 128 THR B N 1
ATOM 2504 C CA . THR B 1 128 ? 1.605 27.719 13.93 1 96.94 128 THR B CA 1
ATOM 2505 C C . THR B 1 128 ? 2.871 27.156 13.297 1 96.94 128 THR B C 1
ATOM 2507 O O . THR B 1 128 ? 3.75 27.906 12.867 1 96.94 128 THR B O 1
ATOM 2510 N N . GLU B 1 129 ? 2.971 25.828 13.258 1 97.25 129 GLU B N 1
ATOM 2511 C CA . GLU B 1 129 ? 4.18 25.188 12.742 1 97.25 129 GLU B CA 1
ATOM 2512 C C . GLU B 1 129 ? 3.994 24.734 11.297 1 97.25 129 GLU B C 1
ATOM 2514 O O . GLU B 1 129 ? 4.895 24.141 10.711 1 97.25 129 GLU B O 1
ATOM 2519 N N . PHE B 1 130 ? 2.809 24.953 10.828 1 97.88 130 PHE B N 1
ATOM 2520 C CA . PHE B 1 130 ? 2.652 24.797 9.383 1 97.88 130 PHE B CA 1
ATOM 2521 C C . PHE B 1 130 ? 3.268 25.969 8.633 1 97.88 130 PHE B C 1
ATOM 2523 O O . PHE B 1 130 ? 2.818 27.109 8.773 1 97.88 130 PHE B O 1
ATOM 2530 N N . LYS B 1 131 ? 4.281 25.641 7.852 1 97 131 LYS B N 1
ATOM 2531 C CA . LYS B 1 131 ? 5.027 26.672 7.137 1 97 131 LYS B CA 1
ATOM 2532 C C . LYS B 1 131 ? 4.801 26.578 5.629 1 97 131 LYS B C 1
ATOM 2534 O O . LYS B 1 131 ? 4.465 25.5 5.121 1 97 131 LYS B O 1
ATOM 2539 N N . ALA B 1 132 ? 5.004 27.641 4.973 1 97.12 132 ALA B N 1
ATOM 2540 C CA . ALA B 1 132 ? 4.773 27.703 3.531 1 97.12 132 ALA B CA 1
ATOM 2541 C C . ALA B 1 132 ? 5.91 27.031 2.764 1 97.12 132 ALA B C 1
ATOM 2543 O O . ALA B 1 132 ? 7.086 27.25 3.062 1 97.12 132 ALA B O 1
ATOM 2544 N N . TYR B 1 133 ? 5.559 26.188 1.871 1 95.38 133 TYR B N 1
ATOM 2545 C CA . TYR B 1 133 ? 6.504 25.516 0.999 1 95.38 133 TYR B CA 1
ATOM 2546 C C . TYR B 1 133 ? 6.102 25.656 -0.464 1 95.38 133 TYR B C 1
ATOM 2548 O O . TYR B 1 133 ? 4.914 25.781 -0.777 1 95.38 133 TYR B O 1
ATOM 2556 N N . TYR B 1 134 ? 7.086 25.641 -1.297 1 91.06 134 TYR B N 1
ATOM 2557 C CA . TYR B 1 134 ? 6.91 25.562 -2.742 1 91.06 134 TYR B CA 1
ATOM 2558 C C . TYR B 1 134 ? 7.867 24.562 -3.363 1 91.06 134 TYR B C 1
ATOM 2560 O O . TYR B 1 134 ? 9.086 24.734 -3.295 1 91.06 134 TYR B O 1
ATOM 2568 N N . ARG B 1 135 ? 7.312 23.531 -3.965 1 85.19 135 ARG B N 1
ATOM 2569 C CA . ARG B 1 135 ? 8.062 22.453 -4.578 1 85.19 135 ARG B CA 1
ATOM 2570 C C . ARG B 1 135 ? 9.094 21.875 -3.609 1 85.19 135 ARG B C 1
ATOM 2572 O O . ARG B 1 135 ? 10.266 21.719 -3.961 1 85.19 135 ARG B O 1
ATOM 2579 N N . GLY B 1 136 ? 8.617 21.703 -2.385 1 84.81 136 GLY B N 1
ATOM 2580 C CA . GLY B 1 136 ? 9.43 21.031 -1.386 1 84.81 136 GLY B CA 1
ATOM 2581 C C . GLY B 1 136 ? 10.398 21.969 -0.676 1 84.81 136 GLY B C 1
ATOM 2582 O O . GLY B 1 136 ? 10.992 21.594 0.34 1 84.81 136 GLY B O 1
ATOM 2583 N N . LYS B 1 137 ? 10.484 23.141 -1.184 1 88.94 137 LYS B N 1
ATOM 2584 C CA . LYS B 1 137 ? 11.391 24.109 -0.562 1 88.94 137 LYS B CA 1
ATOM 2585 C C . LYS B 1 137 ? 10.633 25.094 0.312 1 88.94 137 LYS B C 1
ATOM 2587 O O . LYS B 1 137 ? 9.602 25.641 -0.103 1 88.94 137 LYS B O 1
ATOM 2592 N N . ARG B 1 138 ? 11.172 25.25 1.554 1 92.56 138 ARG B N 1
ATOM 2593 C CA . ARG B 1 138 ? 10.578 26.234 2.455 1 92.56 138 ARG B CA 1
ATOM 2594 C C . ARG B 1 138 ? 10.625 27.641 1.85 1 92.56 138 ARG B C 1
ATOM 2596 O O . ARG B 1 138 ? 11.664 28.062 1.33 1 92.56 138 ARG B O 1
ATOM 2603 N N . ALA B 1 139 ? 9.383 28.219 1.943 1 91.94 139 ALA B N 1
ATOM 2604 C CA . ALA B 1 139 ? 9.328 29.594 1.449 1 91.94 139 ALA B CA 1
ATOM 2605 C C . ALA B 1 139 ? 9.852 30.578 2.496 1 91.94 139 ALA B C 1
ATOM 2607 O O . ALA B 1 139 ? 9.57 30.422 3.688 1 91.94 139 ALA B O 1
ATOM 2608 N N . ASN B 1 140 ? 10.75 31.422 2.119 1 87.38 140 ASN B N 1
ATOM 2609 C CA . ASN B 1 140 ? 11.242 32.469 2.994 1 87.38 140 ASN B CA 1
ATOM 2610 C C . ASN B 1 140 ? 10.352 33.719 2.936 1 87.38 140 ASN B C 1
ATOM 2612 O O . ASN B 1 140 ? 10.766 34.75 2.426 1 87.38 140 ASN B O 1
ATOM 2616 N N . ASN B 1 141 ? 9.133 33.531 3.295 1 83.94 141 ASN B N 1
ATOM 2617 C CA . ASN B 1 141 ? 8.18 34.625 3.299 1 83.94 141 ASN B CA 1
ATOM 2618 C C . ASN B 1 141 ? 7.281 34.594 4.535 1 83.94 141 ASN B C 1
ATOM 2620 O O . ASN B 1 141 ? 7.5 33.781 5.441 1 83.94 141 ASN B O 1
ATOM 2624 N N . ASN B 1 142 ? 6.328 35.562 4.531 1 85.25 142 ASN B N 1
ATOM 2625 C CA . ASN B 1 142 ? 5.484 35.719 5.715 1 85.25 142 ASN B CA 1
ATOM 2626 C C . ASN B 1 142 ? 4.098 35.125 5.488 1 85.25 142 ASN B C 1
ATOM 2628 O O . ASN B 1 142 ? 3.141 35.5 6.176 1 85.25 142 ASN B O 1
ATOM 2632 N N . GLU B 1 143 ? 4.031 34.25 4.547 1 90.62 143 GLU B N 1
ATOM 2633 C CA . GLU B 1 143 ? 2.727 33.656 4.289 1 90.62 143 GLU B CA 1
ATOM 2634 C C . GLU B 1 143 ? 2.328 32.688 5.414 1 90.62 143 GLU B C 1
ATOM 2636 O O . GLU B 1 143 ? 3.143 31.891 5.871 1 90.62 143 GLU B O 1
ATOM 2641 N N . THR B 1 144 ? 1.112 32.938 5.867 1 94.5 144 THR B N 1
ATOM 2642 C CA . THR B 1 144 ? 0.612 32.094 6.941 1 94.5 144 THR B CA 1
ATOM 2643 C C . THR B 1 144 ? -0.662 31.359 6.512 1 94.5 144 THR B C 1
ATOM 2645 O O . THR B 1 144 ? -1.392 31.844 5.645 1 94.5 144 THR B O 1
ATOM 2648 N N . LEU B 1 145 ? -0.887 30.234 7.027 1 97.31 145 LEU B N 1
ATOM 2649 C CA . LEU B 1 145 ? -2.092 29.453 6.777 1 97.31 145 LEU B CA 1
ATOM 2650 C C . LEU B 1 145 ? -3.326 30.156 7.324 1 97.31 145 LEU B C 1
ATOM 2652 O O . LEU B 1 145 ? -3.346 30.562 8.484 1 97.31 145 LEU B O 1
ATOM 2656 N N . ASP B 1 146 ? -4.246 30.422 6.488 1 98 146 ASP B N 1
ATOM 2657 C CA . ASP B 1 146 ? -5.527 30.969 6.914 1 98 146 ASP B CA 1
ATOM 2658 C C . ASP B 1 146 ? -6.461 29.875 7.422 1 98 146 ASP B C 1
ATOM 2660 O O . ASP B 1 146 ? -7.105 29.188 6.625 1 98 146 ASP B O 1
ATOM 2664 N N . LEU B 1 147 ? -6.613 29.75 8.703 1 98.19 147 LEU B N 1
ATOM 2665 C CA . LEU B 1 147 ? -7.348 28.656 9.32 1 98.19 147 LEU B CA 1
ATOM 2666 C C . LEU B 1 147 ? -8.844 28.797 9.062 1 98.19 147 LEU B C 1
ATOM 2668 O O . LEU B 1 147 ? -9.602 27.844 9.258 1 98.19 147 LEU B O 1
ATOM 2672 N N . SER B 1 148 ? -9.281 29.953 8.688 1 97.94 148 SER B N 1
ATOM 2673 C CA . SER B 1 148 ? -10.711 30.156 8.461 1 97.94 148 SER B CA 1
ATOM 2674 C C . SER B 1 148 ? -11.156 29.562 7.133 1 97.94 148 SER B C 1
ATOM 2676 O O . SER B 1 148 ? -12.352 29.406 6.883 1 97.94 148 SER B O 1
ATOM 2678 N N . GLN B 1 149 ? -10.133 29.234 6.293 1 97.62 149 GLN B N 1
ATOM 2679 C CA . GLN B 1 149 ? -10.477 28.766 4.953 1 97.62 149 GLN B CA 1
ATOM 2680 C C . GLN B 1 149 ? -9.516 27.672 4.492 1 97.62 149 GLN B C 1
ATOM 2682 O O . GLN B 1 149 ? -8.945 27.75 3.404 1 97.62 149 GLN B O 1
ATOM 2687 N N . VAL B 1 150 ? -9.328 26.75 5.332 1 98.44 150 VAL B N 1
ATOM 2688 C CA . VAL B 1 150 ? -8.547 25.594 4.895 1 98.44 150 VAL B CA 1
ATOM 2689 C C . VAL B 1 150 ? -9.32 24.812 3.834 1 98.44 150 VAL B C 1
ATOM 2691 O O . VAL B 1 150 ? -10.516 24.531 4.004 1 98.44 150 VAL B O 1
ATOM 2694 N N . SER B 1 151 ? -8.625 24.469 2.725 1 98.56 151 SER B N 1
ATOM 2695 C CA . SER B 1 151 ? -9.391 23.953 1.598 1 98.56 151 SER B CA 1
ATOM 2696 C C . SER B 1 151 ? -8.891 22.578 1.175 1 98.56 151 SER B C 1
ATOM 2698 O O . SER B 1 151 ? -9.469 21.938 0.296 1 98.56 151 SER B O 1
ATOM 2700 N N . SER B 1 152 ? -7.812 22.109 1.776 1 98.19 152 SER B N 1
ATOM 2701 C CA . SER B 1 152 ? -7.34 20.75 1.505 1 98.19 152 SER B CA 1
ATOM 2702 C C . SER B 1 152 ? -6.473 20.234 2.645 1 98.19 152 SER B C 1
ATOM 2704 O O . SER B 1 152 ? -5.754 21 3.287 1 98.19 152 SER B O 1
ATOM 2706 N N . ILE B 1 153 ? -6.562 18.984 2.92 1 98.56 153 ILE B N 1
ATOM 2707 C CA . ILE B 1 153 ? -5.695 18.266 3.842 1 98.56 153 ILE B CA 1
ATOM 2708 C C . ILE B 1 153 ? -5.086 17.047 3.137 1 98.56 153 ILE B C 1
ATOM 2710 O O . ILE B 1 153 ? -5.789 16.312 2.436 1 98.56 153 ILE B O 1
ATOM 2714 N N . GLY B 1 154 ? -3.816 16.875 3.307 1 98.44 154 GLY B N 1
ATOM 2715 C CA . GLY B 1 154 ? -3.148 15.75 2.678 1 98.44 154 GLY B CA 1
ATOM 2716 C C . GLY B 1 154 ? -2.047 15.156 3.535 1 98.44 154 GLY B C 1
ATOM 2717 O O . GLY B 1 154 ? -1.583 15.789 4.484 1 98.44 154 GLY B O 1
ATOM 2718 N N . PHE B 1 155 ? -1.677 13.938 3.287 1 98.88 155 PHE B N 1
ATOM 2719 C CA . PHE B 1 155 ? -0.521 13.25 3.846 1 98.88 155 PHE B CA 1
ATOM 2720 C C . PHE B 1 155 ? 0.455 12.852 2.744 1 98.88 155 PHE B C 1
ATOM 2722 O O . PHE B 1 155 ? 0.04 12.43 1.662 1 98.88 155 PHE B O 1
ATOM 2729 N N . GLN B 1 156 ? 1.709 13.008 3.051 1 98.44 156 GLN B N 1
ATOM 2730 C CA . GLN B 1 156 ? 2.721 12.57 2.094 1 98.44 156 GLN B CA 1
ATOM 2731 C C . GLN B 1 156 ? 3.891 11.898 2.801 1 98.44 156 GLN B C 1
ATOM 2733 O O . GLN B 1 156 ? 4.273 12.297 3.9 1 98.44 156 GLN B O 1
ATOM 2738 N N . MET B 1 157 ? 4.383 10.859 2.246 1 98.31 157 MET B N 1
ATOM 2739 C CA . MET B 1 157 ? 5.738 10.391 2.523 1 98.31 157 MET B CA 1
ATOM 2740 C C . MET B 1 157 ? 6.75 11.094 1.623 1 98.31 157 MET B C 1
ATOM 2742 O O . MET B 1 157 ? 6.547 11.188 0.412 1 98.31 157 MET B O 1
ATOM 2746 N N . TYR B 1 158 ? 7.766 11.617 2.205 1 97.06 158 TYR B N 1
ATOM 2747 C CA . TYR B 1 158 ? 8.703 12.453 1.455 1 97.06 158 TYR B CA 1
ATOM 2748 C C . TYR B 1 158 ? 10.016 11.711 1.214 1 97.06 158 TYR B C 1
ATOM 2750 O O . TYR B 1 158 ? 10.453 10.93 2.055 1 97.06 158 TYR B O 1
ATOM 2758 N N . GLY B 1 159 ? 10.625 12 0.107 1 96.62 159 GLY B N 1
ATOM 2759 C CA . GLY B 1 159 ? 11.922 11.43 -0.202 1 96.62 159 GLY B CA 1
ATOM 2760 C C . GLY B 1 159 ? 13.07 12.125 0.512 1 96.62 159 GLY B C 1
ATOM 2761 O O . GLY B 1 159 ? 14.125 11.531 0.731 1 96.62 159 GLY B O 1
ATOM 2762 N N . GLY B 1 160 ? 12.859 13.414 0.774 1 94.94 160 GLY B N 1
ATOM 2763 C CA . GLY B 1 160 ? 13.812 14.125 1.618 1 94.94 160 GLY B CA 1
ATOM 2764 C C . GLY B 1 160 ? 14.836 14.914 0.829 1 94.94 160 GLY B C 1
ATOM 2765 O O . GLY B 1 160 ? 16 14.977 1.206 1 94.94 160 GLY B O 1
ATOM 2766 N N . VAL B 1 161 ? 14.438 15.523 -0.311 1 92.31 161 VAL B N 1
ATOM 2767 C CA . VAL B 1 161 ? 15.352 16.281 -1.148 1 92.31 161 VAL B CA 1
ATOM 2768 C C . VAL B 1 161 ? 16.031 17.359 -0.316 1 92.31 161 VAL B C 1
ATOM 2770 O O . VAL B 1 161 ? 17.25 17.578 -0.435 1 92.31 161 VAL B O 1
ATOM 2773 N N . TYR B 1 162 ? 15.336 18.031 0.583 1 92 162 TYR B N 1
ATOM 2774 C CA . TYR B 1 162 ? 15.883 19.094 1.431 1 92 162 TYR B CA 1
ATOM 2775 C C . TYR B 1 162 ? 15.875 18.672 2.896 1 92 162 TYR B C 1
ATOM 2777 O O . TYR B 1 162 ? 15.883 19.531 3.791 1 92 162 TYR B O 1
ATOM 2785 N N . GLN B 1 163 ? 15.688 17.406 3.164 1 90.06 163 GLN B N 1
ATOM 2786 C CA . GLN B 1 163 ? 15.633 16.875 4.523 1 90.06 163 GLN B CA 1
ATOM 2787 C C . GLN B 1 163 ? 16.906 16.109 4.859 1 90.06 163 GLN B C 1
ATOM 2789 O O . GLN B 1 163 ? 17.578 15.578 3.967 1 90.06 163 GLN B O 1
ATOM 2794 N N . PRO B 1 164 ? 17.25 16.109 6.102 1 91.06 164 PRO B N 1
ATOM 2795 C CA . PRO B 1 164 ? 18.438 15.359 6.508 1 91.06 164 PRO B CA 1
ATOM 2796 C C . PRO B 1 164 ? 18.281 13.852 6.305 1 91.06 164 PRO B C 1
ATOM 2798 O O . PRO B 1 164 ? 19.281 13.141 6.102 1 91.06 164 PRO B O 1
ATOM 2801 N N . VAL B 1 165 ? 17.062 13.383 6.391 1 92.12 165 VAL B N 1
ATOM 2802 C CA . VAL B 1 165 ? 16.781 11.961 6.254 1 92.12 165 VAL B CA 1
ATOM 2803 C C . VAL B 1 165 ? 16.219 11.672 4.859 1 92.12 165 VAL B C 1
ATOM 2805 O O . VAL B 1 165 ? 15.344 12.391 4.379 1 92.12 165 VAL B O 1
ATOM 2808 N N . LYS B 1 166 ? 16.812 10.719 4.215 1 96.5 166 LYS B N 1
ATOM 2809 C CA . LYS B 1 166 ? 16.297 10.211 2.945 1 96.5 166 LYS B CA 1
ATOM 2810 C C . LYS B 1 166 ? 15.484 8.938 3.154 1 96.5 166 LYS B C 1
ATOM 2812 O O . LYS B 1 166 ? 15.859 8.078 3.945 1 96.5 166 LYS B O 1
ATOM 2817 N N . GLN B 1 167 ? 14.359 8.93 2.547 1 97.56 167 GLN B N 1
ATOM 2818 C CA . GLN B 1 167 ? 13.469 7.785 2.697 1 97.56 167 GLN B CA 1
ATOM 2819 C C . GLN B 1 167 ? 13.125 7.168 1.344 1 97.56 167 GLN B C 1
ATOM 2821 O O . GLN B 1 167 ? 13.219 7.836 0.311 1 97.56 167 GLN B O 1
ATOM 2826 N N . LYS B 1 168 ? 12.758 5.93 1.335 1 97.56 168 LYS B N 1
ATOM 2827 C CA . LYS B 1 168 ? 12.305 5.191 0.159 1 97.56 168 LYS B CA 1
ATOM 2828 C C . LYS B 1 168 ? 11.562 3.92 0.56 1 97.56 168 LYS B C 1
ATOM 2830 O O . LYS B 1 168 ? 11.57 3.533 1.729 1 97.56 168 LYS B O 1
ATOM 2835 N N . GLY B 1 169 ? 10.922 3.328 -0.477 1 97.69 169 GLY B N 1
ATOM 2836 C CA . GLY B 1 169 ? 10.328 2.02 -0.261 1 97.69 169 GLY B CA 1
ATOM 2837 C C . GLY B 1 169 ? 8.891 2.096 0.229 1 97.69 169 GLY B C 1
ATOM 2838 O O . GLY B 1 169 ? 8.312 3.18 0.3 1 97.69 169 GLY B O 1
ATOM 2839 N N . PRO B 1 170 ? 8.32 0.904 0.493 1 98.5 170 PRO B N 1
ATOM 2840 C CA . PRO B 1 170 ? 6.93 0.857 0.949 1 98.5 170 PRO B CA 1
ATOM 2841 C C . PRO B 1 170 ? 6.773 1.269 2.41 1 98.5 170 PRO B C 1
ATOM 2843 O O . PRO B 1 170 ? 7.648 0.983 3.234 1 98.5 170 PRO B O 1
ATOM 2846 N N . ALA B 1 171 ? 5.695 1.854 2.723 1 98.5 171 ALA B N 1
ATOM 2847 C CA . ALA B 1 171 ? 5.293 2.219 4.078 1 98.5 171 ALA B CA 1
ATOM 2848 C C . ALA B 1 171 ? 3.779 2.385 4.176 1 98.5 171 ALA B C 1
ATOM 2850 O O . ALA B 1 171 ? 3.092 2.471 3.156 1 98.5 171 ALA B O 1
ATOM 2851 N N . THR B 1 172 ? 3.277 2.34 5.383 1 98.75 172 THR B N 1
ATOM 2852 C CA . THR B 1 172 ? 1.861 2.604 5.621 1 98.75 172 THR B CA 1
ATOM 2853 C C . THR B 1 172 ? 1.681 3.613 6.75 1 98.75 172 THR B C 1
ATOM 2855 O O . THR B 1 172 ? 2.518 3.699 7.652 1 98.75 172 THR B O 1
ATOM 2858 N N . LEU B 1 173 ? 0.729 4.387 6.652 1 98.88 173 LEU B N 1
ATOM 2859 C CA . LEU B 1 173 ? 0.19 5.211 7.73 1 98.88 173 LEU B CA 1
ATOM 2860 C C . LEU B 1 173 ? -1.271 4.863 8 1 98.88 173 LEU B C 1
ATOM 2862 O O . LEU B 1 173 ? -2.154 5.227 7.219 1 98.88 173 LEU B O 1
ATOM 2866 N N . GLU B 1 174 ? -1.537 4.105 9.047 1 98.69 174 GLU B N 1
ATOM 2867 C CA . GLU B 1 174 ? -2.898 3.814 9.484 1 98.69 174 GLU B CA 1
ATOM 2868 C C . GLU B 1 174 ? -3.471 4.965 10.305 1 98.69 174 GLU B C 1
ATOM 2870 O O . GLU B 1 174 ? -2.811 5.473 11.219 1 98.69 174 GLU B O 1
ATOM 2875 N N . ILE B 1 175 ? -4.633 5.391 9.969 1 98.81 175 ILE B N 1
ATOM 2876 C CA . ILE B 1 175 ? -5.234 6.562 10.594 1 98.81 175 ILE B CA 1
ATOM 2877 C C . ILE B 1 175 ? -6.598 6.195 11.18 1 98.81 175 ILE B C 1
ATOM 2879 O O . ILE B 1 175 ? -7.5 5.781 10.453 1 98.81 175 ILE B O 1
ATOM 2883 N N . ASP B 1 176 ? -6.734 6.344 12.453 1 98.69 176 ASP B N 1
ATOM 2884 C CA . ASP B 1 176 ? -8.047 6.184 13.078 1 98.69 176 ASP B CA 1
ATOM 2885 C C . ASP B 1 176 ? -8.906 7.426 12.875 1 98.69 176 ASP B C 1
ATOM 2887 O O . ASP B 1 176 ? -10.047 7.324 12.398 1 98.69 176 ASP B O 1
ATOM 2891 N N . TRP B 1 177 ? -8.352 8.555 13.211 1 98.69 177 TRP B N 1
ATOM 2892 C CA . TRP B 1 177 ? -9.109 9.789 13.031 1 98.69 177 TRP B CA 1
ATOM 2893 C C . TRP B 1 177 ? -8.172 10.992 12.93 1 98.69 177 TRP B C 1
ATOM 2895 O O . TRP B 1 177 ? -6.996 10.898 13.297 1 98.69 177 TRP B O 1
ATOM 2905 N N . ILE B 1 178 ? -8.633 12.047 12.375 1 98.62 178 ILE B N 1
ATOM 2906 C CA . ILE B 1 178 ? -8.039 13.375 12.273 1 98.62 178 ILE B CA 1
ATOM 2907 C C . ILE B 1 178 ? -8.961 14.406 12.906 1 98.62 178 ILE B C 1
ATOM 2909 O O . ILE B 1 178 ? -10.141 14.5 12.555 1 98.62 178 ILE B O 1
ATOM 2913 N N . ARG B 1 179 ? -8.492 15.172 13.836 1 98.25 179 ARG B N 1
ATOM 2914 C CA . ARG B 1 179 ? -9.359 16.172 14.43 1 98.25 179 ARG B CA 1
ATOM 2915 C C . ARG B 1 179 ? -8.594 17.469 14.711 1 98.25 179 ARG B C 1
ATOM 2917 O O . ARG B 1 179 ? -7.359 17.469 14.75 1 98.25 179 ARG B O 1
ATOM 2924 N N . SER B 1 180 ? -9.273 18.562 14.773 1 98.38 180 SER B N 1
ATOM 2925 C CA . SER B 1 180 ? -8.75 19.859 15.141 1 98.38 180 SER B CA 1
ATOM 2926 C C . SER B 1 180 ? -9.195 20.266 16.547 1 98.38 180 SER B C 1
ATOM 2928 O O . SER B 1 180 ? -10.344 20.047 16.922 1 98.38 180 SER B O 1
ATOM 2930 N N . VAL B 1 181 ? -8.234 20.75 17.328 1 97.56 181 VAL B N 1
ATOM 2931 C CA . VAL B 1 181 ? -8.531 21.109 18.719 1 97.56 181 VAL B CA 1
ATOM 2932 C C . VAL B 1 181 ? -7.977 22.5 19.016 1 97.56 181 VAL B C 1
ATOM 2934 O O . VAL B 1 181 ? -6.992 22.938 18.406 1 97.56 181 VAL B O 1
#

Sequence (362 aa):
MGEEKYLFDFTKNDDVEAWEEQSDTVRDVGMSKGVIVIHKNKGFRRAIFFALLNPQQNGAGFAGIRAIQTYNLQGHTKLQIRCRGQGQYNGFKVVLRHKGLNEEPSYSFEQYFQAPKDEFAVRNLAYTEFKAYYRGKRANNNETLDLSQVSSIGFQMYGGVYQPVKQKGPATLEIDWIRSVMGEEKYLFDFTKNDDVEAWEEQSDTVRDVGMSKGVIVIHKNKGFRRAIFFALLNPQQNGAGFAGIRAIQTYNLQGHTKLQIRCRGQGQYNGFKVVLRHKGLNEEPSYSFEQYFQAPKDEFAVRNLAYTEFKAYYRGKRANNNETLDLSQVSSIGFQMYGGVYQPVKQKGPATLEIDWIRSV

Secondary structure (DSSP, 8-state):
-PPPEEEEETTTT--STTEEE--GGGSTT---EEEEEEEE-SS-EEEEEEEEE---TTS--EEEEEE---B--TT--EEEEEEEEEES--EEEEEEEETT--STTSPEEEEEEEPPBSS-EEEEEEGGG-EEEETTEEP-S-----GGGEEEEEEEEE--TTSSS---EEEEEEEEEEEE-/-PPPEEEEETTTT--STTEEE--GGGSTT---EEEEEEEE-SS-EEEEEEEEE---TTS--EEEEEE---B--TT--EEEEEEEEEES--EEEEEEEETT--STTSPEEEEEEEPPBSS-EEEEEEGGG-EEEETTEEP-S-----GGGEEEEEEEEE--TTSSS---EEEEEEEEEEEE-

InterPro domains:
  IPR008979 Galactose-binding-like domain superfamily [SSF49785] (5-178)
  IPR013857 NADH:ubiquinone oxidoreductase intermediate-associated protein 30 [PF08547] (8-175)
  IPR039131 Complex I intermediate-associated protein 30, mitochondrial [PTHR13194] (3-180)

Solvent-accessible surface area (backbone atoms only — not comparable to full-atom values): 18270 Å² total; per-residue (Å²): 131,64,74,73,43,72,76,40,43,25,59,61,84,50,73,57,80,66,47,40,68,52,38,33,34,85,39,81,82,34,62,24,39,31,48,66,43,79,46,66,46,91,84,48,37,22,31,34,38,42,30,36,30,46,36,46,94,70,13,50,39,30,9,10,37,32,30,77,51,76,43,71,46,64,83,45,56,27,41,36,34,36,24,24,12,38,43,91,47,41,57,33,30,42,39,34,24,35,77,72,38,78,47,82,93,47,54,35,29,36,37,77,47,69,44,37,70,82,38,76,42,74,46,80,43,48,56,88,61,36,38,37,26,51,96,83,37,75,51,95,66,86,68,68,79,50,44,64,34,25,26,27,47,28,46,31,40,52,7,25,53,88,43,96,59,73,40,57,41,22,24,36,40,35,33,38,34,34,31,36,49,130,64,76,72,43,72,77,40,43,25,60,62,83,50,74,57,82,66,48,41,69,53,38,32,35,85,37,81,80,34,60,23,40,32,48,66,45,80,46,64,45,90,83,48,37,22,32,34,36,41,31,36,29,46,36,46,96,70,11,49,39,31,9,10,36,31,30,78,50,77,41,72,47,64,83,46,56,28,42,36,35,36,24,26,12,38,44,92,49,43,57,33,29,42,39,34,23,34,77,72,39,78,47,83,92,45,55,36,29,37,38,78,46,71,44,38,72,82,38,77,43,74,47,81,44,48,56,89,59,35,39,36,26,53,95,83,37,76,51,94,64,88,67,68,81,51,44,65,34,24,25,28,48,25,45,30,40,53,7,25,55,88,43,96,60,72,41,59,40,21,23,34,43,35,34,37,33,34,32,38,50

Radius of gyration: 21.82 Å; Cα contacts (8 Å, |Δi|>4): 1031; chains: 2; bounding box: 38×72×54 Å

Foldseek 3Di:
DDDKFFPDAFQDPGFCVQKDWDWPVVDVVADKEWDKHWDDDPPTIWIKIKIFWDADPLQQIKTKMKGFAKDQQPPFWKKKWWKEKEDPAFKKKKWWDFPPCPDPPFWIFMDIDGGHYPDTDMDIGTQQNGATDGSNHGDPDDDHDDNRTTGMIMMMDTQASPHPDGDGGMMMMITRTMITD/DDDKFFPDAFQDPDFCVQKDWDWPVVDVVADKEWDKHWDDDPPTIWIKIKIFWDADPLQQIKTKMKGFAKDQQPPFWKKKWWKEKEDPAFKKKKWWDFPPCPDPPFWIFMDIDGGHYPDTDMDIGTQQRGATDGSNHGDPDDDHDDNRTTGMIMMMDTQASPHPDGDGGMMMMITRTMITD

Organism: Galleria mellonella (NCBI:txid7137)